Protein AF-A0A9E5UDE0-F1 (afdb_monomer_lite)

pLDDT: mean 77.64, std 19.19, range [28.92, 98.38]

Foldseek 3Di:
DKDKDKDKDKDKDKFFDPPALLHDPDQPPVQDDPHDDPDPVRVCVSPPPVPDDPSVVSNDPADTLTWTWIKMKMKIKMKDWDPPDLFKIKIKMKMKIWIGGDDQFDWACVQQVDWDADPVRDTDGDTLRPDDHTDIDMKIKMKMKGRPPSVNPDIDIDID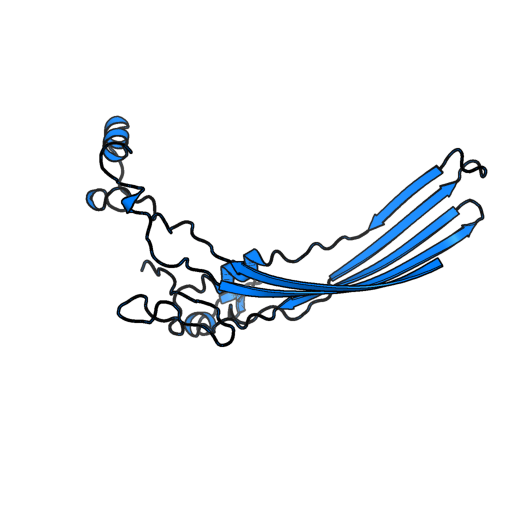IDDDDDDPVSVNRVCSSPVADGPSADAPDDDDPSADQDVPGIGHHDDPNVD

Secondary structure (DSSP, 8-state):
-EEEEEEEEEEEEEE---TTTT------GGG-TT---SSHHHHHHHT-TTTS--TTTTS--SPP--EEEEEEEEEEEEEEEEEEETTEEEEEEEEEEEEEE---PPP-HHHHTS-EE-TTS-EE---TT-PPP---EEEEEEEEEEESSSSSSSEEEEEEE--PPPP-HHHHHHHHH--SS-TTSPPS-S---S--B-TT--B-PPP----

Structure (mmCIF, N/CA/C/O backbone):
data_AF-A0A9E5UDE0-F1
#
_entry.id   AF-A0A9E5UDE0-F1
#
loop_
_atom_site.group_PDB
_atom_site.id
_atom_site.type_symbol
_atom_site.label_atom_id
_atom_site.label_alt_id
_atom_site.label_comp_id
_atom_site.label_asym_id
_atom_site.label_entity_id
_atom_site.label_seq_id
_atom_site.pdbx_PDB_ins_code
_atom_site.Cartn_x
_atom_site.Cartn_y
_atom_site.Cartn_z
_atom_site.occupancy
_atom_site.B_iso_or_equiv
_atom_site.auth_seq_id
_atom_site.auth_comp_id
_atom_site.auth_asym_id
_atom_site.auth_atom_id
_atom_site.pdbx_PDB_model_num
ATOM 1 N N . MET A 1 1 ? -21.207 -6.903 22.287 1.00 82.62 1 MET A N 1
ATOM 2 C CA . MET A 1 1 ? -21.908 -7.091 20.997 1.00 82.62 1 MET A CA 1
ATOM 3 C C . MET A 1 1 ? -20.828 -7.406 19.996 1.00 82.62 1 MET A C 1
ATOM 5 O O . MET A 1 1 ? -19.962 -6.569 19.787 1.00 82.62 1 MET A O 1
ATOM 9 N N . PHE A 1 2 ? -20.860 -8.604 19.422 1.00 94.25 2 PHE A N 1
ATOM 10 C CA . PHE A 1 2 ? -19.813 -9.058 18.519 1.00 94.25 2 PHE A CA 1
ATOM 11 C C . PHE A 1 2 ? -20.167 -8.715 17.071 1.00 94.25 2 PHE A C 1
ATOM 13 O O . PHE A 1 2 ? -21.288 -8.968 16.632 1.00 94.25 2 PHE A O 1
ATOM 20 N N . THR A 1 3 ? -19.217 -8.134 16.347 1.00 96.75 3 THR A N 1
ATOM 21 C CA . THR A 1 3 ? -19.352 -7.731 14.945 1.00 96.75 3 THR A CA 1
ATOM 22 C C . THR A 1 3 ? -18.195 -8.308 14.150 1.00 96.75 3 THR A C 1
ATOM 24 O O . THR A 1 3 ? -17.042 -8.208 14.563 1.00 96.75 3 THR A O 1
ATOM 27 N N . VAL A 1 4 ? -18.497 -8.876 12.989 1.00 97.88 4 VAL A N 1
ATOM 28 C CA . VAL A 1 4 ? -17.499 -9.342 12.026 1.00 97.88 4 VAL A CA 1
ATOM 29 C C . VAL A 1 4 ? -17.844 -8.838 10.642 1.00 97.88 4 VAL A C 1
ATOM 31 O O . VAL A 1 4 ? -19.013 -8.606 10.330 1.00 97.88 4 VAL A O 1
ATOM 34 N N . GLY A 1 5 ? -16.837 -8.730 9.792 1.00 97.69 5 GLY A N 1
ATOM 35 C CA . GLY A 1 5 ? -17.068 -8.543 8.376 1.00 97.69 5 GLY A CA 1
ATOM 36 C C . GLY A 1 5 ? -15.802 -8.671 7.555 1.00 97.69 5 GLY A C 1
ATOM 37 O O . GLY A 1 5 ? -14.708 -8.913 8.066 1.00 97.69 5 GLY A O 1
ATOM 38 N N . ALA A 1 6 ? -15.988 -8.513 6.254 1.00 97.56 6 ALA A N 1
ATOM 39 C CA . ALA A 1 6 ? -14.928 -8.566 5.272 1.00 97.56 6 ALA A CA 1
ATOM 40 C C . ALA A 1 6 ? -15.104 -7.442 4.251 1.00 97.56 6 ALA A C 1
ATOM 42 O O . ALA A 1 6 ? -16.189 -6.872 4.107 1.00 97.56 6 ALA A O 1
ATOM 43 N N . THR A 1 7 ? -14.031 -7.107 3.552 1.00 96.31 7 THR A N 1
ATOM 44 C CA . THR A 1 7 ? -14.038 -6.135 2.458 1.00 96.31 7 THR A CA 1
ATOM 45 C C . THR A 1 7 ? -13.059 -6.604 1.398 1.00 96.31 7 THR A C 1
ATOM 47 O O . THR A 1 7 ? -11.983 -7.081 1.738 1.00 96.31 7 THR A O 1
ATOM 50 N N . PHE A 1 8 ? -13.427 -6.468 0.132 1.00 95.12 8 PHE A N 1
ATOM 51 C CA . PHE A 1 8 ? -12.530 -6.679 -0.993 1.00 95.12 8 PHE A CA 1
ATOM 52 C C . PHE A 1 8 ? -12.585 -5.437 -1.877 1.00 95.12 8 PHE A C 1
ATOM 54 O O . PHE A 1 8 ? -13.672 -4.991 -2.245 1.00 95.12 8 PHE A O 1
ATOM 61 N N . GLU A 1 9 ? -11.419 -4.879 -2.172 1.00 92.56 9 GLU A N 1
ATOM 62 C CA . GLU A 1 9 ? -11.235 -3.765 -3.098 1.00 92.56 9 GLU A CA 1
ATOM 63 C C . GLU A 1 9 ? -10.290 -4.227 -4.210 1.00 92.56 9 GLU A C 1
ATOM 65 O O . GLU A 1 9 ? -9.279 -4.866 -3.918 1.00 92.56 9 GLU A O 1
ATOM 70 N N . ALA A 1 10 ? -10.612 -3.904 -5.460 1.00 90.94 10 ALA A N 1
ATOM 71 C CA . ALA A 1 10 ? -9.758 -4.130 -6.622 1.00 90.94 10 ALA A CA 1
ATOM 72 C C . ALA A 1 10 ? -9.570 -2.804 -7.362 1.00 90.94 10 ALA A C 1
ATOM 74 O O . ALA A 1 10 ? -10.505 -2.001 -7.452 1.00 90.94 10 ALA A O 1
ATOM 75 N N . PHE A 1 11 ? -8.363 -2.578 -7.864 1.00 87.88 11 PHE A N 1
ATOM 76 C CA . PHE A 1 11 ? -7.966 -1.354 -8.538 1.00 87.88 11 PHE A CA 1
ATOM 77 C C . PHE A 1 11 ? -7.251 -1.713 -9.824 1.00 87.88 11 PHE A C 1
ATOM 79 O O . PHE A 1 11 ? -6.212 -2.358 -9.787 1.00 87.88 11 PHE A O 1
ATOM 86 N N . LEU A 1 12 ? -7.789 -1.204 -10.925 1.00 85.56 12 LEU A N 1
ATOM 87 C CA . LEU A 1 12 ? -7.128 -1.197 -12.215 1.00 85.56 12 LEU A CA 1
ATOM 88 C C . LEU A 1 12 ? -6.856 0.257 -12.585 1.00 85.56 12 LEU A C 1
ATOM 90 O O . LEU A 1 12 ? -7.788 1.067 -12.653 1.00 85.56 12 LEU A O 1
ATOM 94 N N . PHE A 1 13 ? -5.590 0.606 -12.783 1.00 82.69 13 PHE A N 1
ATOM 95 C CA . PHE A 1 13 ? -5.209 1.949 -13.205 1.00 82.69 13 PHE A CA 1
ATOM 96 C C . PHE A 1 13 ? -3.956 1.928 -14.073 1.00 82.69 13 PHE A C 1
ATOM 98 O O . PHE A 1 13 ? -3.056 1.123 -13.869 1.00 82.69 13 PHE A O 1
ATOM 105 N N . PHE A 1 14 ? -3.886 2.869 -15.009 1.00 79.00 14 PHE A N 1
ATOM 106 C CA . PHE A 1 14 ? -2.683 3.130 -15.787 1.00 79.00 14 PHE A CA 1
ATOM 107 C C . PHE A 1 14 ? -1.751 4.043 -14.981 1.00 79.00 14 PHE A C 1
ATOM 109 O O . PHE A 1 14 ? -2.112 5.181 -14.658 1.00 79.00 14 PHE A O 1
ATOM 116 N N . ASN A 1 15 ? -0.576 3.540 -14.607 1.00 77.88 15 ASN A N 1
ATOM 117 C CA . ASN A 1 15 ? 0.458 4.303 -13.920 1.00 77.88 15 ASN A CA 1
ATOM 118 C C . ASN A 1 15 ? 1.487 4.795 -14.929 1.00 77.88 15 ASN A C 1
ATOM 120 O O . ASN A 1 15 ? 2.034 4.003 -15.678 1.00 77.88 15 ASN A O 1
ATOM 124 N N . SER A 1 16 ? 1.767 6.092 -14.947 1.00 74.81 16 SER A N 1
ATOM 125 C CA . SER A 1 16 ? 2.677 6.649 -15.934 1.00 74.81 16 SER A CA 1
ATOM 126 C C . SER A 1 16 ? 3.475 7.798 -15.336 1.00 74.81 16 SER A C 1
ATOM 128 O O . SER A 1 16 ? 2.910 8.807 -14.901 1.00 74.81 16 SER A O 1
ATOM 130 N N . PHE A 1 17 ? 4.798 7.635 -15.296 1.00 67.06 17 PHE A N 1
ATOM 131 C CA . PHE A 1 17 ? 5.725 8.627 -14.761 1.00 67.06 17 PHE A CA 1
ATOM 132 C C . PHE A 1 17 ? 6.438 9.358 -15.902 1.00 67.06 17 PHE A C 1
ATOM 134 O O . PHE A 1 17 ? 7.466 8.927 -16.413 1.00 67.06 17 PHE A O 1
ATOM 141 N N . ASN A 1 18 ? 5.876 10.498 -16.301 1.00 62.62 18 ASN A N 1
ATOM 142 C CA . ASN A 1 18 ? 6.300 11.246 -17.486 1.00 62.62 18 ASN A CA 1
ATOM 143 C C . ASN A 1 18 ? 7.030 12.545 -17.147 1.00 62.62 18 ASN A C 1
ATOM 145 O O . ASN A 1 18 ? 6.695 13.598 -17.691 1.00 62.62 18 ASN A O 1
ATOM 149 N N . ILE A 1 19 ? 8.025 12.507 -16.260 1.00 52.69 19 ILE A N 1
ATOM 150 C CA . ILE A 1 19 ? 8.795 13.727 -15.964 1.00 52.69 19 ILE A CA 1
ATOM 151 C C . ILE A 1 19 ? 9.571 14.241 -17.198 1.00 52.69 19 ILE A C 1
ATOM 153 O O . ILE A 1 19 ? 9.923 15.413 -17.244 1.00 52.69 19 ILE A O 1
ATOM 157 N N . PHE A 1 20 ? 9.752 13.393 -18.224 1.00 50.09 20 PHE A N 1
ATOM 158 C CA . PHE A 1 20 ? 10.499 13.687 -19.454 1.00 50.09 20 PHE A CA 1
ATOM 159 C C . PHE A 1 20 ? 9.655 13.702 -20.739 1.00 50.09 20 PHE A C 1
ATOM 161 O O . PHE A 1 20 ? 10.217 13.810 -21.825 1.00 50.09 20 PHE A O 1
ATOM 168 N N . ARG A 1 21 ? 8.312 13.620 -20.671 1.00 46.16 21 ARG A N 1
ATOM 169 C CA . ARG A 1 21 ? 7.468 13.691 -21.893 1.00 46.16 21 ARG A CA 1
ATOM 170 C C . ARG A 1 21 ? 7.648 15.003 -22.661 1.00 46.16 21 ARG A C 1
ATOM 172 O O . ARG A 1 21 ? 7.368 15.065 -23.853 1.00 46.16 21 ARG A O 1
ATOM 179 N N . HIS A 1 22 ? 8.109 16.033 -21.965 1.00 42.81 22 HIS A N 1
ATOM 180 C CA . HIS A 1 22 ? 8.385 17.356 -22.511 1.00 42.81 22 HIS A CA 1
ATOM 181 C C . HIS A 1 22 ? 9.887 17.612 -22.690 1.00 42.81 22 HIS A C 1
ATOM 183 O O . HIS A 1 22 ? 10.318 18.761 -22.693 1.00 42.81 22 HIS A O 1
ATOM 189 N N . GLY A 1 23 ? 10.668 16.536 -22.825 1.00 40.16 23 GLY A N 1
ATOM 190 C CA . GLY A 1 23 ? 12.119 16.575 -22.812 1.00 40.16 23 GLY A CA 1
ATOM 191 C C . GLY A 1 23 ? 12.658 16.654 -21.389 1.00 40.16 23 GLY A C 1
ATOM 192 O O . GLY A 1 23 ? 11.995 17.083 -20.443 1.00 40.16 23 GLY A O 1
ATOM 193 N N . VAL A 1 24 ? 13.906 16.247 -21.225 1.00 43.12 24 VAL A N 1
ATOM 194 C CA . VAL A 1 24 ? 14.734 16.904 -20.219 1.00 43.12 24 VAL A CA 1
ATOM 195 C C . VAL A 1 24 ? 14.760 18.386 -20.616 1.00 43.12 24 VAL A C 1
ATOM 197 O O . VAL A 1 24 ? 14.815 18.683 -21.810 1.00 43.12 24 VAL A O 1
ATOM 200 N N . PHE A 1 25 ? 14.716 19.319 -19.662 1.00 47.56 25 PHE A N 1
ATOM 201 C CA . PHE A 1 25 ? 15.086 20.711 -19.942 1.00 47.56 25 PHE A CA 1
ATOM 202 C C . PHE A 1 25 ? 16.590 20.749 -20.223 1.00 47.56 25 PHE A C 1
ATOM 204 O O . PHE A 1 25 ? 17.386 21.190 -19.396 1.00 47.56 25 PHE A O 1
ATOM 211 N N . PHE A 1 26 ? 16.993 20.188 -21.356 1.00 47.84 26 PHE A N 1
ATOM 212 C CA . PHE A 1 26 ? 18.268 20.502 -21.934 1.00 47.84 26 PHE A CA 1
ATOM 213 C C . PHE A 1 26 ? 18.125 21.896 -22.518 1.00 47.84 26 PHE A C 1
ATOM 215 O O . PHE A 1 26 ? 17.104 22.271 -23.100 1.00 47.84 26 PHE A O 1
ATOM 222 N N . LEU A 1 27 ? 19.171 22.674 -22.303 1.00 50.88 27 LEU A N 1
ATOM 223 C CA . LEU A 1 27 ? 19.456 23.796 -23.168 1.00 50.88 27 LEU A CA 1
ATOM 224 C C . LEU A 1 27 ? 19.461 23.278 -24.628 1.00 50.88 27 LEU A C 1
ATOM 226 O O . LEU A 1 27 ? 19.631 22.068 -24.822 1.00 50.88 27 LEU A O 1
ATOM 230 N N . PRO A 1 28 ? 19.240 24.138 -25.633 1.00 53.09 28 PRO A N 1
ATOM 231 C CA . PRO A 1 28 ? 19.330 23.759 -27.045 1.00 53.09 28 PRO A CA 1
ATOM 232 C C . PRO A 1 28 ? 20.522 22.824 -27.333 1.00 53.09 28 PRO A C 1
ATOM 234 O O . PRO A 1 28 ? 21.531 22.890 -26.628 1.00 53.09 28 PRO A O 1
ATOM 237 N N . ASP A 1 29 ? 20.432 21.944 -28.339 1.00 50.62 29 ASP A N 1
ATOM 238 C CA . ASP A 1 29 ? 21.488 20.956 -28.651 1.00 50.62 29 ASP A CA 1
ATOM 239 C C . ASP A 1 29 ? 22.884 21.608 -28.775 1.00 50.62 29 ASP A C 1
ATOM 241 O O . ASP A 1 29 ? 23.906 20.982 -28.474 1.00 50.62 29 ASP A O 1
ATOM 245 N N . GLU A 1 30 ? 22.936 22.888 -29.165 1.00 55.28 30 GLU A N 1
ATOM 246 C CA . GLU A 1 30 ? 24.157 23.691 -29.259 1.00 55.28 30 GLU A CA 1
ATOM 247 C C . GLU A 1 30 ? 24.815 23.988 -27.903 1.00 55.28 30 GLU A C 1
ATOM 249 O O . GLU A 1 30 ? 26.022 24.228 -27.838 1.00 55.28 30 GLU A O 1
ATOM 254 N N . THR A 1 31 ? 24.045 23.983 -26.819 1.00 60.09 31 THR A N 1
ATOM 255 C CA . THR A 1 31 ? 24.495 24.401 -25.496 1.00 60.09 31 THR A CA 1
ATOM 256 C C . THR A 1 31 ? 25.019 23.246 -24.649 1.00 60.09 31 THR A C 1
ATOM 258 O O . THR A 1 31 ? 25.525 23.533 -23.585 1.00 60.09 31 THR A O 1
ATOM 261 N N . GLY A 1 32 ? 24.995 21.979 -25.078 1.00 52.41 32 GLY A N 1
ATOM 262 C CA . GLY A 1 32 ? 25.724 20.865 -24.438 1.00 52.41 32 GLY A CA 1
ATOM 263 C C . GLY A 1 32 ? 25.393 20.527 -22.962 1.00 52.41 32 GLY A C 1
ATOM 264 O O . GLY A 1 32 ? 25.028 21.356 -22.129 1.00 52.41 32 GLY A O 1
ATOM 265 N N . ILE A 1 33 ? 25.563 19.258 -22.579 1.00 53.81 33 ILE A N 1
ATOM 266 C CA . ILE A 1 33 ? 25.383 18.825 -21.182 1.00 53.81 33 ILE A CA 1
ATOM 267 C C . ILE A 1 33 ? 26.589 19.276 -20.341 1.00 53.81 33 ILE A C 1
ATOM 269 O O . ILE A 1 33 ? 27.730 18.948 -20.660 1.00 53.81 33 ILE A O 1
ATOM 273 N N . GLY A 1 34 ? 26.334 19.982 -19.234 1.00 60.50 34 GLY A N 1
ATOM 274 C CA . GLY A 1 34 ? 27.379 20.446 -18.308 1.00 60.50 34 GLY A CA 1
ATOM 275 C C . GLY A 1 34 ? 27.939 21.839 -18.608 1.00 60.50 34 GLY A C 1
ATOM 276 O O . GLY A 1 34 ? 28.969 22.210 -18.047 1.00 60.50 34 GLY A O 1
ATOM 277 N N . THR A 1 35 ? 27.270 22.610 -19.464 1.00 65.94 35 THR A N 1
ATOM 278 C CA . THR A 1 35 ? 27.695 23.968 -19.811 1.00 65.94 35 THR A CA 1
ATOM 279 C C . THR A 1 35 ? 27.598 24.936 -18.645 1.00 65.94 35 THR A C 1
ATOM 281 O O . THR A 1 35 ? 26.629 24.965 -17.885 1.00 65.94 35 THR A O 1
ATOM 284 N N . THR A 1 36 ? 28.647 25.739 -18.517 1.00 73.94 36 THR A N 1
ATOM 285 C CA . THR A 1 36 ? 28.761 26.842 -17.569 1.00 73.94 36 THR A CA 1
ATOM 286 C C . THR A 1 36 ? 28.712 28.157 -18.329 1.00 73.94 36 THR A C 1
ATOM 288 O O . THR A 1 36 ? 29.281 28.248 -19.411 1.00 73.94 36 THR A O 1
ATOM 291 N N . PHE A 1 37 ? 28.089 29.175 -17.743 1.00 79.75 37 PHE A N 1
ATOM 292 C CA . PHE A 1 37 ? 28.004 30.513 -18.325 1.00 79.75 37 PHE A CA 1
ATOM 293 C C . PHE A 1 37 ? 28.987 31.450 -17.630 1.00 79.75 37 PHE A C 1
ATOM 295 O O . PHE A 1 37 ? 29.105 31.428 -16.399 1.00 79.75 37 PHE A O 1
ATOM 302 N N . ASP A 1 38 ? 29.646 32.307 -18.403 1.00 85.56 38 ASP A N 1
ATOM 303 C CA . ASP A 1 38 ? 30.623 33.267 -17.890 1.00 85.56 38 ASP A CA 1
ATOM 304 C C . ASP A 1 38 ? 29.935 34.477 -17.229 1.00 85.56 38 ASP A C 1
ATOM 306 O O . ASP A 1 38 ? 30.559 35.237 -16.480 1.00 85.56 38 ASP A O 1
ATOM 310 N N . SER A 1 39 ? 28.628 34.668 -17.467 1.00 85.75 39 SER A N 1
ATOM 311 C CA . SER A 1 39 ? 27.829 35.706 -16.807 1.00 85.75 39 SER A CA 1
ATOM 312 C C . SER A 1 39 ? 26.329 35.391 -16.721 1.00 85.75 39 SER A C 1
ATOM 314 O O . SER A 1 39 ? 25.785 34.611 -17.498 1.00 85.75 39 SER A O 1
ATOM 316 N N . LEU A 1 40 ? 25.622 36.079 -15.812 1.00 80.06 40 LEU A N 1
ATOM 317 C CA . LEU A 1 40 ? 24.155 36.001 -15.717 1.00 80.06 40 LEU A CA 1
ATOM 318 C C . LEU A 1 40 ? 23.447 36.496 -16.986 1.00 80.06 40 LEU A C 1
ATOM 320 O O . LEU A 1 40 ? 22.387 35.986 -17.324 1.00 80.06 40 LEU A O 1
ATOM 324 N N . ASN A 1 41 ? 24.016 37.477 -17.689 1.00 83.44 41 ASN A N 1
ATOM 325 C CA . ASN A 1 41 ? 23.415 37.992 -18.921 1.00 83.44 41 ASN A CA 1
ATOM 326 C C . ASN A 1 41 ? 23.475 36.961 -20.052 1.00 83.44 41 ASN A C 1
ATOM 328 O O . ASN A 1 41 ? 22.522 36.848 -20.811 1.00 83.44 41 ASN A O 1
ATOM 332 N N . GLU A 1 42 ? 24.575 36.214 -20.142 1.00 77.81 42 GLU A N 1
ATOM 333 C CA . GLU A 1 42 ? 24.725 35.104 -21.086 1.00 77.81 42 GLU A CA 1
ATOM 334 C C . GLU A 1 42 ? 23.751 33.972 -20.747 1.00 77.81 42 GLU A C 1
ATOM 336 O O . GLU A 1 42 ? 23.001 33.536 -21.613 1.00 77.81 42 GLU A O 1
ATOM 341 N N . PHE A 1 43 ? 23.657 33.594 -19.465 1.00 78.94 43 PHE A N 1
ATOM 342 C CA . PHE A 1 43 ? 22.658 32.631 -19.000 1.00 78.94 43 PHE A CA 1
ATOM 343 C C . PHE A 1 43 ? 21.236 33.035 -19.412 1.00 78.94 43 PHE A C 1
ATOM 345 O O . PHE A 1 43 ? 20.513 32.221 -19.978 1.00 78.94 43 PHE A O 1
ATOM 352 N N . PHE A 1 44 ? 20.822 34.282 -19.161 1.00 77.62 44 PHE A N 1
ATOM 353 C CA . PHE A 1 44 ? 19.471 34.735 -19.505 1.00 77.62 44 PHE A CA 1
ATOM 354 C C . PHE A 1 44 ? 19.227 34.857 -21.010 1.00 77.62 44 PHE A C 1
ATOM 356 O O . PHE A 1 44 ? 18.087 34.699 -21.423 1.00 77.62 44 PHE A O 1
ATOM 363 N N . ALA A 1 45 ? 20.256 35.119 -21.819 1.00 76.88 45 ALA A N 1
ATOM 364 C CA . ALA A 1 45 ? 20.123 35.147 -23.274 1.00 76.88 45 ALA A CA 1
ATOM 365 C C . ALA A 1 45 ? 19.943 33.736 -23.862 1.00 76.88 45 ALA A C 1
ATOM 367 O O . ALA A 1 45 ? 19.097 33.546 -24.732 1.00 76.88 45 ALA A O 1
ATOM 368 N N . GLU A 1 46 ? 20.691 32.752 -23.354 1.00 71.25 46 GLU A N 1
ATOM 369 C CA . GLU A 1 46 ? 20.652 31.356 -23.822 1.00 71.25 46 GLU A CA 1
ATOM 370 C C . GLU A 1 46 ? 19.474 30.551 -23.237 1.00 71.25 46 GLU A C 1
ATOM 372 O O . GLU A 1 46 ? 19.085 29.520 -23.779 1.00 71.25 46 GLU A O 1
ATOM 377 N N . THR A 1 47 ? 18.879 31.016 -22.131 1.00 67.12 47 THR A N 1
ATOM 378 C CA . THR A 1 47 ? 17.704 30.387 -21.489 1.00 67.12 47 THR A CA 1
ATOM 379 C C . THR A 1 47 ? 16.399 31.149 -21.701 1.00 67.12 47 THR A C 1
ATOM 381 O O . THR A 1 47 ? 15.392 30.794 -21.084 1.00 67.12 47 THR A O 1
ATOM 384 N N . ASP A 1 48 ? 16.393 32.188 -22.545 1.00 69.94 48 ASP A N 1
ATOM 385 C CA . ASP A 1 48 ? 15.204 33.003 -22.797 1.00 69.94 48 ASP A CA 1
ATOM 386 C C . ASP A 1 48 ? 14.078 32.142 -23.413 1.00 69.94 48 ASP A C 1
ATOM 388 O O . ASP A 1 48 ? 14.202 31.683 -24.559 1.00 69.94 48 ASP A O 1
ATOM 392 N N . PRO A 1 49 ? 12.963 31.916 -22.685 1.00 58.62 49 PRO A N 1
ATOM 393 C CA . PRO A 1 49 ? 11.862 31.085 -23.160 1.00 58.62 49 PRO A CA 1
ATOM 394 C C . PRO A 1 49 ? 11.139 31.678 -24.378 1.00 58.62 49 PRO A C 1
ATOM 396 O O . PRO A 1 49 ? 10.421 30.942 -25.055 1.00 58.62 49 PRO A O 1
ATOM 399 N N . ASP A 1 50 ? 11.330 32.970 -24.669 1.00 64.06 50 ASP A N 1
ATOM 400 C CA . ASP A 1 50 ? 10.740 33.648 -25.825 1.00 64.06 50 ASP A CA 1
ATOM 401 C C . ASP A 1 50 ? 11.640 33.590 -27.084 1.00 64.06 50 ASP A C 1
ATOM 403 O O . ASP A 1 50 ? 11.195 33.981 -28.167 1.00 64.06 50 ASP A O 1
ATOM 407 N N . SER A 1 51 ? 12.889 33.103 -26.977 1.00 60.53 51 SER A N 1
ATOM 408 C CA . SER A 1 51 ? 13.920 33.276 -28.019 1.00 60.53 51 SER A CA 1
ATOM 409 C C . SER A 1 51 ? 14.280 32.019 -28.833 1.00 60.53 51 SER A C 1
ATOM 411 O O . SER A 1 51 ? 14.578 32.161 -30.018 1.00 60.53 51 SER A O 1
ATOM 413 N N . ALA A 1 52 ? 14.244 30.791 -28.285 1.00 57.03 52 ALA A N 1
ATOM 414 C CA . ALA A 1 52 ? 14.834 29.646 -29.015 1.00 57.03 52 ALA A CA 1
ATOM 415 C C . ALA A 1 52 ? 14.161 28.267 -28.889 1.00 57.03 52 ALA A C 1
ATOM 417 O O . ALA A 1 52 ? 14.410 27.415 -29.740 1.00 57.03 52 ALA A O 1
ATOM 418 N N . VAL A 1 53 ? 13.294 28.010 -27.903 1.00 57.50 53 VAL A N 1
ATOM 419 C CA . VAL A 1 53 ? 12.739 26.657 -27.701 1.00 57.50 53 VAL A CA 1
ATOM 420 C C . VAL A 1 53 ? 11.216 26.682 -27.748 1.00 57.50 53 VAL A C 1
ATOM 422 O O . VAL A 1 53 ? 10.554 27.152 -26.825 1.00 57.50 53 VAL A O 1
ATOM 425 N N . ASP A 1 54 ? 10.637 26.131 -28.820 1.00 60.25 54 ASP A N 1
ATOM 426 C CA . ASP A 1 54 ? 9.203 25.838 -28.865 1.00 60.25 54 ASP A CA 1
ATOM 427 C C . ASP A 1 54 ? 8.888 24.659 -27.933 1.00 60.25 54 ASP A C 1
ATOM 429 O O . ASP A 1 54 ? 8.750 23.508 -28.351 1.00 60.25 54 ASP A O 1
ATOM 433 N N . PHE A 1 55 ? 8.737 24.953 -26.641 1.00 54.12 55 PHE A N 1
ATOM 434 C CA . PHE A 1 55 ? 8.348 23.963 -25.636 1.00 54.12 55 PHE A CA 1
ATOM 435 C C . PHE A 1 55 ? 7.007 23.287 -25.954 1.00 54.12 55 PHE A C 1
ATOM 437 O O . PHE A 1 55 ? 6.747 22.191 -25.460 1.00 54.12 55 PHE A O 1
ATOM 444 N N . ARG A 1 56 ? 6.144 23.913 -26.773 1.00 52.91 56 ARG A N 1
ATOM 445 C CA . ARG A 1 56 ? 4.880 23.308 -27.221 1.00 52.91 56 ARG A CA 1
ATOM 446 C C . ARG A 1 56 ? 5.119 22.297 -28.345 1.00 52.91 56 ARG A C 1
ATOM 448 O O . ARG A 1 56 ? 4.409 21.298 -28.393 1.00 52.91 56 ARG A O 1
ATOM 455 N N . GLY A 1 57 ? 6.113 22.532 -29.199 1.00 53.91 57 GLY A N 1
ATOM 456 C CA . GLY A 1 57 ? 6.598 21.604 -30.225 1.00 53.91 57 GLY A CA 1
ATOM 457 C C . GLY A 1 57 ? 7.382 20.411 -29.664 1.00 53.91 57 GLY A C 1
ATOM 458 O O . GLY A 1 57 ? 7.378 19.344 -30.270 1.00 53.91 57 GLY A O 1
ATOM 459 N N . LEU A 1 58 ? 7.972 20.550 -28.470 1.00 52.09 58 LEU A N 1
ATOM 460 C CA . LEU A 1 58 ? 8.599 19.452 -27.713 1.00 52.09 58 LEU A CA 1
ATOM 461 C C . LEU A 1 58 ? 7.586 18.546 -26.987 1.00 52.09 58 LEU A C 1
ATOM 463 O O . LEU A 1 58 ? 7.960 17.554 -26.360 1.00 52.09 58 LEU A O 1
ATOM 467 N N . ILE A 1 59 ? 6.290 18.864 -27.056 1.00 52.62 59 ILE A N 1
ATOM 468 C CA . ILE A 1 59 ? 5.232 17.973 -26.579 1.00 52.62 59 ILE A CA 1
ATOM 469 C C . ILE A 1 59 ? 5.072 16.843 -27.599 1.00 52.62 59 ILE A C 1
ATOM 471 O O . ILE A 1 59 ? 4.375 16.994 -28.602 1.00 52.62 59 ILE A O 1
ATOM 475 N N . GLY A 1 60 ? 5.700 15.697 -27.330 1.00 53.56 60 GLY A N 1
ATOM 476 C CA . GLY A 1 60 ? 5.524 14.502 -28.153 1.00 53.56 60 GLY A CA 1
ATOM 477 C C . GLY A 1 60 ? 4.048 14.088 -28.256 1.00 53.56 60 GLY A C 1
ATOM 478 O O . GLY A 1 60 ? 3.316 14.089 -27.263 1.00 53.56 60 GLY A O 1
ATOM 479 N N . THR A 1 61 ? 3.608 13.716 -29.462 1.00 56.97 61 THR A N 1
ATOM 480 C CA . THR A 1 61 ? 2.247 13.211 -29.733 1.00 56.97 61 THR A CA 1
ATOM 481 C C . THR A 1 61 ? 2.101 11.702 -29.509 1.00 56.97 61 THR A C 1
ATOM 483 O O . THR A 1 61 ? 0.995 11.182 -29.631 1.00 56.97 61 THR A O 1
ATOM 486 N N . GLY A 1 62 ? 3.195 11.010 -29.172 1.00 57.06 62 GLY A N 1
ATOM 487 C CA . GLY A 1 62 ? 3.214 9.575 -28.891 1.00 57.06 62 GLY A CA 1
ATOM 488 C C . GLY A 1 62 ? 2.494 9.180 -27.591 1.00 57.06 62 GLY A C 1
ATOM 489 O O . GLY A 1 62 ? 2.168 10.048 -26.760 1.00 57.06 62 GLY A O 1
ATOM 490 N N . PRO A 1 63 ? 2.234 7.870 -27.412 1.00 56.91 63 PRO A N 1
ATOM 491 C CA . PRO A 1 63 ? 1.632 7.333 -26.197 1.00 56.91 63 PRO A CA 1
ATOM 492 C C . PRO A 1 63 ? 2.513 7.612 -24.973 1.00 56.91 63 PRO A C 1
ATOM 494 O O . PRO A 1 63 ? 3.712 7.870 -25.068 1.00 56.91 63 PRO A O 1
ATOM 497 N N . PHE A 1 64 ? 1.890 7.612 -23.798 1.00 61.75 64 PHE A N 1
ATOM 498 C CA . PHE A 1 64 ? 2.608 7.759 -22.539 1.00 61.75 64 PHE A CA 1
ATOM 499 C C . PHE A 1 64 ? 3.306 6.449 -22.180 1.00 61.75 64 PHE A C 1
ATOM 501 O O . PHE A 1 64 ? 2.687 5.392 -22.275 1.00 61.75 64 PHE A O 1
ATOM 508 N N . LYS A 1 65 ? 4.548 6.521 -21.691 1.00 67.06 65 LYS A N 1
ATOM 509 C CA . LYS A 1 65 ? 5.205 5.364 -21.079 1.00 67.06 65 LYS A CA 1
ATOM 510 C C . LYS A 1 65 ? 4.510 5.064 -19.754 1.00 67.06 65 LYS A C 1
ATOM 512 O O . LYS A 1 65 ? 4.519 5.914 -18.858 1.00 67.06 65 LYS A O 1
ATOM 517 N N . GLY A 1 66 ? 3.857 3.922 -19.636 1.00 69.94 66 GLY A N 1
ATOM 518 C CA . GLY A 1 66 ? 3.064 3.619 -18.460 1.00 69.94 66 GLY A CA 1
ATOM 519 C C . GLY A 1 66 ? 2.487 2.214 -18.484 1.00 69.94 66 GLY A C 1
ATOM 520 O O . GLY A 1 66 ? 2.425 1.551 -19.510 1.00 69.94 66 GLY A O 1
ATOM 521 N N . GLU A 1 67 ? 2.072 1.759 -17.317 1.00 74.00 67 GLU A N 1
ATOM 522 C CA . GLU A 1 67 ? 1.852 0.356 -17.030 1.00 74.00 67 GLU A CA 1
ATOM 523 C C . GLU A 1 67 ? 0.456 0.196 -16.451 1.00 74.00 67 GLU A C 1
ATOM 525 O O . GLU A 1 67 ? 0.035 0.963 -15.578 1.00 74.00 67 GLU A O 1
ATOM 530 N N . ASN A 1 68 ? -0.278 -0.805 -16.937 1.00 77.62 68 ASN A N 1
ATOM 531 C CA . ASN A 1 68 ? -1.540 -1.184 -16.322 1.00 77.62 68 ASN A CA 1
ATOM 532 C C . ASN A 1 68 ? -1.239 -1.940 -15.031 1.00 77.62 68 ASN A C 1
ATOM 534 O O . ASN A 1 68 ? -0.609 -2.993 -15.034 1.00 77.62 68 ASN A O 1
ATOM 538 N N . ILE A 1 69 ? -1.682 -1.365 -13.920 1.00 82.50 69 ILE A N 1
ATOM 539 C CA . ILE A 1 69 ? -1.507 -1.926 -12.590 1.00 82.50 69 ILE A CA 1
ATOM 540 C C . ILE A 1 69 ? -2.850 -2.467 -12.121 1.00 82.50 69 ILE A C 1
ATOM 542 O O . ILE A 1 69 ? -3.811 -1.705 -11.983 1.00 82.50 69 ILE A O 1
ATOM 546 N N . ASP A 1 70 ? -2.885 -3.772 -11.864 1.00 87.38 70 ASP A N 1
ATOM 547 C CA . ASP A 1 70 ? -3.992 -4.499 -11.262 1.00 87.38 70 ASP A CA 1
ATOM 548 C C . ASP A 1 70 ? -3.571 -5.017 -9.884 1.00 87.38 70 ASP A C 1
ATOM 550 O O . ASP A 1 70 ? -2.620 -5.789 -9.713 1.00 87.38 70 ASP A O 1
ATOM 554 N N . VAL A 1 71 ? -4.265 -4.522 -8.868 1.00 89.19 71 VAL A N 1
ATOM 555 C CA . VAL A 1 71 ? -3.969 -4.768 -7.459 1.00 89.19 71 VAL A CA 1
ATOM 556 C C . VAL A 1 71 ? -5.257 -4.847 -6.665 1.00 89.19 71 VAL A C 1
ATOM 558 O O . VAL A 1 71 ? -6.274 -4.235 -6.992 1.00 89.19 71 VAL A O 1
ATOM 561 N N . GLY A 1 72 ? -5.207 -5.564 -5.552 1.00 90.69 72 GLY A N 1
ATOM 562 C CA . GLY A 1 72 ? -6.346 -5.707 -4.665 1.00 90.69 72 GLY A CA 1
ATOM 563 C C . GLY A 1 72 ? -5.972 -5.639 -3.200 1.00 90.69 72 GLY A C 1
ATOM 564 O O . GLY A 1 72 ? -4.812 -5.749 -2.805 1.00 90.69 72 GLY A O 1
ATOM 565 N N . GLN A 1 73 ? -6.993 -5.481 -2.370 1.00 92.50 73 GLN A N 1
ATOM 566 C CA . GLN A 1 73 ? -6.869 -5.623 -0.931 1.00 92.50 73 GLN A CA 1
ATOM 567 C C . GLN A 1 73 ? -8.080 -6.370 -0.385 1.00 92.50 73 GLN A C 1
ATOM 569 O O . GLN A 1 73 ? -9.217 -5.901 -0.468 1.00 92.50 73 GLN A O 1
ATOM 574 N N . LEU A 1 74 ? -7.822 -7.537 0.198 1.00 94.50 74 LEU A N 1
ATOM 575 C CA . LEU A 1 74 ? -8.804 -8.291 0.967 1.00 94.50 74 LEU A CA 1
ATOM 576 C C . LEU A 1 74 ? -8.621 -7.954 2.442 1.00 94.50 74 LEU A C 1
ATOM 578 O O . LEU A 1 74 ? -7.502 -7.922 2.937 1.00 94.50 74 LEU A O 1
ATOM 582 N N . ALA A 1 75 ? -9.706 -7.731 3.167 1.00 95.69 75 ALA A N 1
ATOM 583 C CA . ALA A 1 75 ? -9.651 -7.439 4.584 1.00 95.69 75 ALA A CA 1
ATOM 584 C C . ALA A 1 75 ? -10.703 -8.212 5.359 1.00 95.69 75 ALA A C 1
ATOM 586 O O . ALA A 1 75 ? -11.842 -8.341 4.915 1.00 95.69 75 ALA A O 1
ATOM 587 N N . PHE A 1 76 ? -10.337 -8.634 6.563 1.00 97.25 76 PHE A N 1
ATOM 588 C CA . PHE A 1 76 ? -11.256 -9.182 7.552 1.00 97.25 76 PHE A CA 1
ATOM 589 C C . PHE A 1 76 ? -11.201 -8.329 8.808 1.00 97.25 76 PHE A C 1
ATOM 591 O O . PHE A 1 76 ? -10.139 -7.833 9.190 1.00 97.25 76 PHE A O 1
ATOM 598 N N . TYR A 1 77 ? -12.338 -8.157 9.470 1.00 97.38 77 TYR A N 1
ATOM 599 C CA . TYR A 1 77 ? -12.392 -7.488 10.758 1.00 97.38 77 TYR A CA 1
ATOM 600 C C . TYR A 1 77 ? -13.312 -8.221 11.726 1.00 97.38 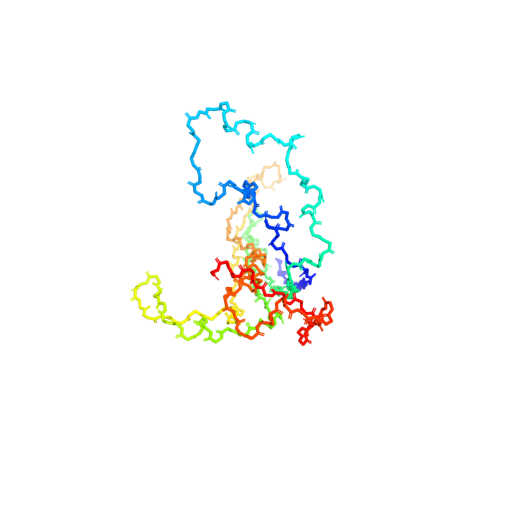77 TYR A C 1
ATOM 602 O O . TYR A 1 77 ? -14.350 -8.762 11.344 1.00 97.38 77 TYR A O 1
ATOM 610 N N . ALA A 1 78 ? -12.924 -8.199 12.994 1.00 98.25 78 ALA A N 1
ATOM 611 C CA . ALA A 1 78 ? -13.728 -8.650 14.115 1.00 98.25 78 ALA A CA 1
ATOM 612 C C . ALA A 1 78 ? -13.605 -7.628 15.246 1.00 98.25 78 ALA A C 1
ATOM 614 O O . ALA A 1 78 ? -12.509 -7.148 15.536 1.00 98.25 78 ALA A O 1
ATOM 615 N N . GLN A 1 79 ? -14.720 -7.285 15.877 1.00 98.12 79 GLN A N 1
ATOM 616 C CA . GLN A 1 79 ? -14.774 -6.347 16.991 1.00 98.12 79 GLN A CA 1
ATOM 617 C C . GLN A 1 79 ? -15.822 -6.808 17.997 1.00 98.12 79 GLN A C 1
ATOM 619 O O . GLN A 1 79 ? -16.921 -7.203 17.614 1.00 98.12 79 GLN A O 1
ATOM 624 N N . ASP A 1 80 ? -15.503 -6.710 19.281 1.00 97.88 80 ASP A N 1
ATOM 625 C CA . ASP A 1 80 ? -16.471 -6.873 20.356 1.00 97.88 80 ASP A CA 1
ATOM 626 C C . ASP A 1 80 ? -16.587 -5.595 21.183 1.00 97.88 80 ASP A C 1
ATOM 628 O O . ASP A 1 80 ? -15.638 -4.825 21.353 1.00 97.88 80 ASP A O 1
ATOM 632 N N . GLU A 1 81 ? -17.782 -5.416 21.720 1.00 97.19 81 GLU A N 1
ATOM 633 C CA . GLU A 1 81 ? -18.117 -4.424 22.724 1.00 97.19 81 GLU A CA 1
ATOM 634 C C . GLU A 1 81 ? -18.469 -5.156 24.023 1.00 97.19 81 GLU A C 1
ATOM 636 O O . GLU A 1 81 ? -19.535 -5.775 24.134 1.00 97.19 81 GLU A O 1
ATOM 641 N N . PHE A 1 82 ? -17.563 -5.096 24.993 1.00 96.12 82 PHE A N 1
ATOM 642 C CA . PHE A 1 82 ? -17.661 -5.779 26.269 1.00 96.12 82 PHE A CA 1
ATOM 643 C C . PHE A 1 82 ? -18.014 -4.807 27.395 1.00 96.12 82 PHE A C 1
ATOM 645 O O . PHE A 1 82 ? -17.241 -3.929 27.787 1.00 96.12 82 PHE A O 1
ATOM 652 N N . LEU A 1 83 ? -19.203 -5.005 27.955 1.00 95.75 83 LEU A N 1
ATOM 653 C CA . LEU A 1 83 ? -19.741 -4.179 29.025 1.00 95.75 83 LEU A CA 1
ATOM 654 C C . LEU A 1 83 ? -19.210 -4.675 30.376 1.00 95.75 83 LEU A C 1
ATOM 656 O O . LEU A 1 83 ? -19.798 -5.550 31.008 1.00 95.75 83 LEU A O 1
ATOM 660 N N . ILE A 1 84 ? -18.076 -4.122 30.807 1.00 95.12 84 ILE A N 1
ATOM 661 C CA . ILE A 1 84 ? -17.415 -4.485 32.072 1.00 95.12 84 ILE A CA 1
ATOM 662 C C . ILE A 1 84 ? -18.297 -4.118 33.271 1.00 95.12 84 ILE A C 1
ATOM 664 O O . ILE A 1 84 ? -18.361 -4.852 34.257 1.00 95.12 84 ILE A O 1
ATOM 668 N N . SER A 1 85 ? -18.987 -2.978 33.202 1.00 94.69 85 SER A N 1
ATOM 669 C CA . SER A 1 85 ? -19.981 -2.567 34.195 1.00 94.69 85 SER A CA 1
ATOM 670 C C . SER A 1 85 ? -21.067 -1.706 33.552 1.00 94.69 85 SER A C 1
ATOM 672 O O . SER A 1 85 ? -20.943 -1.298 32.400 1.00 94.69 85 SER A O 1
ATOM 674 N N . LYS A 1 86 ? -22.119 -1.361 34.307 1.00 93.50 86 LYS A N 1
ATOM 675 C CA . LYS A 1 86 ? -23.206 -0.479 33.832 1.00 93.50 86 LYS A CA 1
ATOM 676 C C . LYS A 1 86 ? -22.712 0.874 33.300 1.00 93.50 86 LYS A C 1
ATOM 678 O O . LYS A 1 86 ? -23.396 1.484 32.483 1.00 93.50 86 LYS A O 1
ATOM 683 N N . ASN A 1 87 ? -21.532 1.301 33.744 1.00 96.12 87 ASN A N 1
ATOM 684 C CA . ASN A 1 87 ? -20.950 2.602 33.451 1.00 96.12 87 ASN A CA 1
ATOM 685 C C . ASN A 1 87 ? -19.661 2.491 32.629 1.00 96.12 87 ASN A C 1
ATOM 687 O O . ASN A 1 87 ? -19.093 3.514 32.267 1.00 96.12 87 ASN A O 1
ATOM 691 N N . PHE A 1 88 ? -19.164 1.280 32.358 1.00 96.88 88 PHE A N 1
ATOM 692 C CA . PHE A 1 88 ? -17.887 1.091 31.682 1.00 96.88 88 PHE A CA 1
ATOM 693 C C . PHE A 1 88 ? -17.992 0.046 30.584 1.00 96.88 88 PHE A C 1
ATOM 695 O O . PHE A 1 88 ? -18.288 -1.125 30.835 1.00 96.88 88 PHE A O 1
ATOM 702 N N . ASN A 1 89 ? -17.705 0.492 29.370 1.00 97.19 89 ASN A N 1
ATOM 703 C CA . ASN A 1 89 ? -17.700 -0.322 28.177 1.00 97.19 89 ASN A CA 1
ATOM 704 C C . ASN A 1 89 ? -16.297 -0.321 27.552 1.00 97.19 89 ASN A C 1
ATOM 706 O O . ASN A 1 89 ? -15.691 0.737 27.368 1.00 97.19 89 ASN A O 1
ATOM 710 N N . LEU A 1 90 ? -15.801 -1.509 27.223 1.00 97.56 90 LEU A N 1
ATOM 711 C CA . LEU A 1 90 ? -14.543 -1.740 26.531 1.00 97.56 90 LEU A CA 1
ATOM 712 C C . LEU A 1 90 ? -14.836 -2.256 25.123 1.00 97.56 90 LEU A C 1
ATOM 714 O O . LEU A 1 90 ? -15.535 -3.243 24.945 1.00 97.56 90 LEU A O 1
ATOM 718 N N . THR A 1 91 ? -14.267 -1.618 24.113 1.00 98.19 91 THR A N 1
ATOM 719 C CA . THR A 1 91 ? -14.315 -2.082 22.726 1.00 98.19 91 THR A CA 1
ATOM 720 C C . THR A 1 91 ? -12.936 -2.569 22.320 1.00 98.19 91 THR A C 1
ATOM 722 O O . THR A 1 91 ? -11.948 -1.869 22.525 1.00 98.19 91 THR A O 1
ATOM 725 N N . TYR A 1 92 ? -12.845 -3.752 21.731 1.00 97.88 92 TYR A N 1
ATOM 726 C CA . TYR A 1 92 ? -11.593 -4.270 21.190 1.00 97.88 92 TYR A CA 1
ATOM 727 C C . TYR A 1 92 ? -11.861 -4.954 19.860 1.00 97.88 92 TYR A C 1
ATOM 729 O O . TYR A 1 92 ? -12.901 -5.578 19.659 1.00 97.88 92 TYR A O 1
ATOM 737 N N . GLY A 1 93 ? -10.928 -4.814 18.930 1.00 98.31 93 GLY A N 1
ATOM 738 C CA . GLY A 1 93 ? -11.075 -5.382 17.606 1.00 98.31 93 GLY A CA 1
ATOM 739 C C . GLY A 1 93 ? -9.750 -5.554 16.896 1.00 98.31 93 GLY A C 1
ATOM 740 O O . GLY A 1 93 ? -8.737 -4.945 17.241 1.00 98.31 93 GLY A O 1
ATOM 741 N N . LEU A 1 94 ? -9.783 -6.399 15.880 1.00 98.19 94 LEU A N 1
ATOM 742 C CA . LEU A 1 94 ? -8.675 -6.659 14.987 1.00 98.19 94 LEU A CA 1
ATOM 743 C C . LEU A 1 94 ? -9.177 -6.535 13.557 1.00 98.19 94 LEU A C 1
ATOM 745 O O . LEU A 1 94 ? -10.198 -7.123 13.196 1.00 98.19 94 LEU A O 1
ATOM 749 N N . ARG A 1 95 ? -8.434 -5.788 12.747 1.00 97.31 95 ARG A N 1
ATOM 750 C CA . ARG A 1 95 ? -8.535 -5.833 11.294 1.00 97.31 95 ARG A CA 1
ATOM 751 C C . ARG A 1 95 ? -7.245 -6.415 10.727 1.00 97.31 95 ARG A C 1
ATOM 753 O O . ARG A 1 95 ? -6.169 -6.084 11.220 1.00 97.31 95 ARG A O 1
ATOM 760 N N . VAL A 1 96 ? -7.371 -7.274 9.724 1.00 96.62 96 VAL A N 1
ATOM 761 C CA . VAL A 1 96 ? -6.247 -7.821 8.963 1.00 96.62 96 VAL A CA 1
ATOM 762 C C . VAL A 1 96 ? -6.482 -7.512 7.494 1.00 96.62 96 VAL A C 1
ATOM 764 O O . VAL A 1 96 ? -7.529 -7.885 6.967 1.00 96.62 96 VAL A O 1
ATOM 767 N N . ASP A 1 97 ? -5.536 -6.825 6.863 1.00 95.50 97 ASP A N 1
ATOM 768 C CA . ASP A 1 97 ? -5.553 -6.489 5.440 1.00 95.50 97 ASP A CA 1
ATOM 769 C C . ASP A 1 97 ? -4.496 -7.329 4.693 1.00 95.50 97 ASP A C 1
ATOM 771 O O . ASP A 1 97 ? -3.390 -7.533 5.188 1.00 95.50 97 ASP A O 1
ATOM 775 N N . PHE A 1 98 ? -4.837 -7.818 3.504 1.00 93.62 98 PHE A N 1
ATOM 776 C CA . PHE A 1 98 ? -4.004 -8.637 2.624 1.00 93.62 98 PHE A CA 1
ATOM 777 C C . PHE A 1 98 ? -3.872 -7.914 1.277 1.00 93.62 98 PHE A C 1
ATOM 779 O O . PHE A 1 98 ? -4.808 -7.972 0.470 1.00 93.62 98 PHE A O 1
ATOM 786 N N . PRO A 1 99 ? -2.757 -7.202 1.037 1.00 92.12 99 PRO A N 1
ATOM 787 C CA . PRO A 1 99 ? -2.437 -6.660 -0.277 1.00 92.12 99 PRO A CA 1
ATOM 788 C C . PRO A 1 99 ? -2.237 -7.802 -1.274 1.00 92.12 99 PRO A C 1
ATOM 790 O O . PRO A 1 99 ? -1.638 -8.825 -0.939 1.00 92.12 99 PRO A O 1
ATOM 793 N N . MET A 1 100 ? -2.748 -7.626 -2.483 1.00 90.50 100 MET A N 1
ATOM 794 C CA . MET A 1 100 ? -2.642 -8.582 -3.578 1.00 90.50 100 MET A CA 1
ATOM 795 C C . MET A 1 100 ? -2.188 -7.845 -4.831 1.00 90.50 100 MET A C 1
ATOM 797 O O . MET A 1 100 ? -2.628 -6.722 -5.085 1.00 90.50 100 MET A O 1
ATOM 801 N N . TYR A 1 101 ? -1.329 -8.496 -5.600 1.00 88.12 101 TYR A N 1
ATOM 802 C CA . TYR A 1 101 ? -0.798 -7.995 -6.857 1.00 88.12 101 TYR A CA 1
ATOM 803 C C . TYR A 1 101 ? -1.212 -8.977 -7.946 1.00 88.12 101 TYR A C 1
ATOM 805 O O . TYR A 1 101 ? -1.003 -10.179 -7.785 1.00 88.12 101 TYR A O 1
ATOM 813 N N . PHE A 1 102 ? -1.873 -8.469 -8.981 1.00 86.38 102 PHE A N 1
ATOM 814 C CA . PHE A 1 102 ? -2.414 -9.270 -10.080 1.00 86.38 102 PHE A CA 1
ATOM 815 C C . PHE A 1 102 ? -1.732 -8.960 -11.414 1.00 86.38 102 PHE A C 1
ATOM 817 O O . PHE A 1 102 ? -1.824 -9.770 -12.326 1.00 86.38 102 PHE A O 1
ATOM 824 N N . THR A 1 103 ? -1.046 -7.818 -11.518 1.00 82.44 103 THR A N 1
ATOM 825 C CA . THR A 1 103 ? -0.137 -7.522 -12.631 1.00 82.44 103 THR A CA 1
ATOM 826 C C . THR A 1 103 ? 0.985 -8.547 -12.684 1.00 82.44 103 THR A C 1
ATOM 828 O O . THR A 1 103 ? 1.642 -8.774 -11.668 1.00 82.44 103 THR A O 1
ATOM 831 N N . ASP A 1 104 ? 1.243 -9.067 -13.882 1.00 82.88 104 ASP A N 1
ATOM 832 C CA . ASP A 1 104 ? 2.393 -9.913 -14.193 1.00 82.88 104 ASP A CA 1
ATOM 833 C C . ASP A 1 104 ? 3.493 -9.044 -14.831 1.00 82.88 104 ASP A C 1
ATOM 835 O O . ASP A 1 104 ? 3.389 -8.685 -16.010 1.00 82.88 104 ASP A O 1
ATOM 839 N N . PRO A 1 105 ? 4.545 -8.644 -14.091 1.00 82.25 105 PRO A N 1
ATOM 840 C CA . PRO A 1 105 ? 5.593 -7.809 -14.660 1.00 82.25 105 PRO A CA 1
ATOM 841 C C . PRO A 1 105 ? 6.450 -8.601 -15.651 1.00 82.25 105 PRO A C 1
ATOM 843 O O . PRO A 1 105 ? 6.700 -9.792 -15.469 1.00 82.25 105 PRO A O 1
ATOM 846 N N . VAL A 1 106 ? 6.975 -7.918 -16.669 1.00 81.44 106 VAL A N 1
ATOM 847 C CA . VAL A 1 106 ? 7.959 -8.519 -17.577 1.00 81.44 106 VAL A CA 1
ATOM 848 C C . VAL A 1 106 ? 9.296 -8.681 -16.853 1.00 81.44 106 VAL A C 1
ATOM 850 O O . VAL A 1 106 ? 9.815 -7.745 -16.233 1.00 81.44 106 VAL A O 1
ATOM 853 N N . ASP A 1 107 ? 9.859 -9.883 -16.944 1.00 84.00 107 ASP A N 1
ATOM 854 C CA . ASP A 1 107 ? 11.150 -10.230 -16.366 1.00 84.00 107 ASP A CA 1
ATOM 855 C C . ASP A 1 107 ? 12.280 -9.407 -17.001 1.00 84.00 107 ASP A C 1
ATOM 857 O O . ASP A 1 107 ? 12.198 -8.974 -18.153 1.00 84.00 107 ASP A O 1
ATOM 861 N N . ASN A 1 108 ? 13.349 -9.164 -16.237 1.00 86.50 108 ASN A N 1
ATOM 862 C CA . ASN A 1 108 ? 14.550 -8.502 -16.748 1.00 86.50 108 ASN A CA 1
ATOM 863 C C . ASN A 1 108 ? 15.766 -9.410 -16.519 1.00 86.50 108 ASN A C 1
ATOM 865 O O . ASN A 1 108 ? 16.295 -9.449 -15.402 1.00 86.50 108 ASN A O 1
ATOM 869 N N . PRO A 1 109 ? 16.254 -10.118 -17.555 1.00 88.62 109 PRO A N 1
ATOM 870 C CA . PRO A 1 109 ? 17.424 -10.983 -17.429 1.00 88.62 109 PRO A CA 1
ATOM 871 C C . PRO A 1 109 ? 18.713 -10.206 -17.124 1.00 88.62 109 PRO A C 1
ATOM 873 O O . PRO A 1 109 ? 19.662 -10.786 -16.601 1.00 88.62 109 PRO A O 1
ATOM 876 N N . PHE A 1 110 ? 18.772 -8.901 -17.416 1.00 87.75 110 PHE A N 1
ATOM 877 C CA . PHE A 1 110 ? 19.905 -8.073 -17.004 1.00 87.75 110 PHE A CA 1
ATOM 878 C C . PHE A 1 110 ? 19.863 -7.773 -15.506 1.00 87.75 110 PHE A C 1
ATOM 880 O O . PHE A 1 110 ? 20.895 -7.906 -14.861 1.00 87.75 110 PHE A O 1
ATOM 887 N N . SER A 1 111 ? 18.697 -7.448 -14.933 1.00 87.38 111 SER A N 1
ATOM 888 C CA . SER A 1 111 ? 18.565 -7.238 -13.479 1.00 87.38 111 SER A CA 1
ATOM 889 C C . SER A 1 111 ? 18.853 -8.521 -12.700 1.00 87.38 111 SER A C 1
ATOM 891 O O . SER A 1 111 ? 19.686 -8.536 -11.795 1.00 87.38 111 SER A O 1
ATOM 893 N N . THR A 1 112 ? 18.239 -9.633 -13.111 1.00 90.12 112 THR A N 1
ATOM 894 C CA . THR A 1 112 ? 18.405 -10.929 -12.432 1.00 90.12 112 THR A CA 1
ATOM 895 C C . THR A 1 112 ? 19.793 -11.550 -12.635 1.00 90.12 112 THR A C 1
ATOM 897 O O . THR A 1 112 ? 20.222 -12.389 -11.844 1.00 90.12 112 THR A O 1
ATOM 900 N N . GLY A 1 113 ? 20.529 -11.118 -13.664 1.00 89.38 113 GLY A N 1
ATOM 901 C CA . GLY A 1 113 ? 21.921 -11.501 -13.903 1.00 89.38 113 GLY A CA 1
ATOM 902 C C . GLY A 1 113 ? 22.949 -10.751 -13.046 1.00 89.38 113 GLY A C 1
ATOM 903 O O . GLY A 1 113 ? 24.121 -11.138 -13.038 1.00 89.38 113 GLY A O 1
ATOM 904 N N . LEU A 1 114 ? 22.546 -9.692 -12.336 1.00 87.75 114 LEU A N 1
ATOM 905 C CA . LEU A 1 114 ? 23.419 -8.912 -11.460 1.00 87.75 114 LEU A CA 1
ATOM 906 C C . LEU A 1 114 ? 23.331 -9.406 -10.011 1.00 87.75 114 LEU A C 1
ATOM 908 O O . LEU A 1 114 ? 22.280 -9.816 -9.521 1.00 87.75 114 LEU A O 1
ATOM 912 N N . THR A 1 115 ? 24.457 -9.334 -9.304 1.00 91.12 115 THR A N 1
ATOM 913 C CA . THR A 1 115 ? 24.509 -9.534 -7.853 1.00 91.12 115 THR A CA 1
ATOM 914 C C . THR A 1 115 ? 24.656 -8.175 -7.182 1.00 91.12 115 THR A C 1
ATOM 916 O O . THR A 1 115 ? 25.698 -7.529 -7.307 1.00 91.12 115 THR A O 1
ATOM 919 N N . ALA A 1 116 ? 23.597 -7.746 -6.504 1.00 89.00 116 ALA A N 1
ATOM 920 C CA . ALA A 1 116 ? 23.571 -6.584 -5.628 1.00 89.00 116 ALA A CA 1
ATOM 921 C C . ALA A 1 116 ? 23.900 -6.997 -4.182 1.00 89.00 116 ALA A C 1
ATOM 923 O O . ALA A 1 116 ? 24.242 -8.153 -3.914 1.00 89.00 116 ALA A O 1
ATOM 924 N N . LEU A 1 117 ? 23.821 -6.039 -3.260 1.00 92.31 117 LEU A N 1
ATOM 925 C CA . LEU A 1 117 ? 23.947 -6.267 -1.825 1.00 92.31 117 LEU A CA 1
ATOM 926 C C . LEU A 1 117 ? 22.659 -5.829 -1.120 1.00 92.31 117 LEU A C 1
ATOM 928 O O . LEU A 1 117 ? 22.112 -4.779 -1.466 1.00 92.31 117 LEU A O 1
ATOM 932 N N . ASP A 1 118 ? 22.213 -6.622 -0.148 1.00 92.75 118 ASP A N 1
ATOM 933 C CA . ASP A 1 118 ? 21.095 -6.293 0.743 1.00 92.75 118 ASP A CA 1
ATOM 934 C C . ASP A 1 118 ? 21.491 -5.220 1.785 1.00 92.75 118 ASP A C 1
ATOM 936 O O . ASP A 1 118 ? 22.620 -4.716 1.808 1.00 92.75 118 ASP A O 1
ATOM 940 N N . GLU A 1 119 ? 20.580 -4.868 2.700 1.00 92.38 119 GLU A N 1
ATOM 941 C CA . GLU A 1 119 ? 20.851 -3.887 3.762 1.00 92.38 119 GLU A CA 1
ATOM 942 C C . GLU A 1 119 ? 21.919 -4.318 4.789 1.00 92.38 119 GLU A C 1
ATOM 944 O O . GLU A 1 119 ? 22.296 -3.528 5.658 1.00 92.38 119 GLU A O 1
ATOM 949 N N . ASN A 1 120 ? 22.394 -5.562 4.702 1.00 96.50 120 ASN A N 1
ATOM 950 C CA . ASN A 1 120 ? 23.377 -6.181 5.584 1.00 96.50 120 ASN A CA 1
ATOM 951 C C . ASN A 1 120 ? 24.664 -6.588 4.832 1.00 96.50 120 ASN A C 1
ATOM 953 O O . ASN A 1 120 ? 25.439 -7.389 5.360 1.00 96.50 120 ASN A O 1
ATOM 957 N N . ASP A 1 121 ? 24.891 -6.053 3.626 1.00 94.31 121 ASP A N 1
ATOM 958 C CA . ASP A 1 121 ? 26.029 -6.353 2.746 1.00 94.31 121 ASP A CA 1
ATOM 959 C C . ASP A 1 121 ? 26.111 -7.823 2.266 1.00 94.31 121 ASP A C 1
ATOM 961 O O . ASP A 1 121 ? 27.184 -8.298 1.874 1.00 94.31 121 ASP A O 1
ATOM 965 N N . ASN A 1 122 ? 25.002 -8.570 2.270 1.00 96.25 122 ASN A N 1
ATOM 966 C CA . ASN A 1 122 ? 24.965 -9.921 1.706 1.00 96.25 122 ASN A CA 1
ATOM 967 C C . ASN A 1 122 ? 24.602 -9.891 0.215 1.00 96.25 122 ASN A C 1
ATOM 969 O O . ASN A 1 122 ? 23.755 -9.096 -0.184 1.00 96.25 122 ASN A O 1
ATOM 973 N N . PRO A 1 123 ? 25.174 -10.790 -0.610 1.00 94.44 123 PRO A N 1
ATOM 974 C CA . PRO A 1 123 ? 24.780 -10.947 -2.007 1.00 94.44 123 PRO A CA 1
ATOM 975 C C . PRO A 1 123 ? 23.275 -11.203 -2.177 1.00 94.44 123 PRO A C 1
ATOM 977 O O . PRO A 1 123 ? 22.752 -12.181 -1.640 1.00 94.44 123 PRO A O 1
ATOM 980 N N . GLU A 1 124 ? 22.612 -10.376 -2.981 1.00 93.12 124 GLU A N 1
ATOM 981 C CA . GLU A 1 124 ? 21.192 -10.493 -3.325 1.00 93.12 124 GLU A CA 1
ATOM 982 C C . GLU A 1 124 ? 20.982 -10.267 -4.830 1.00 93.12 124 GLU A C 1
ATOM 984 O O . GLU A 1 124 ? 21.699 -9.499 -5.474 1.00 93.12 124 GLU A O 1
ATOM 989 N N . THR A 1 125 ? 19.997 -10.951 -5.408 1.00 91.38 125 THR A N 1
ATOM 990 C CA . THR A 1 125 ? 19.547 -10.708 -6.782 1.00 91.38 125 THR A CA 1
ATOM 991 C C . THR A 1 125 ? 18.279 -9.871 -6.737 1.00 91.38 125 THR A C 1
ATOM 993 O O . THR A 1 125 ? 17.302 -10.269 -6.109 1.00 91.38 125 THR A O 1
ATOM 996 N N . VAL A 1 126 ? 18.284 -8.732 -7.427 1.00 86.56 126 VAL A N 1
ATOM 997 C CA . VAL A 1 126 ? 17.106 -7.866 -7.528 1.00 86.56 126 VAL A CA 1
ATOM 998 C C . VAL A 1 126 ? 16.299 -8.280 -8.752 1.00 86.56 126 VAL A C 1
ATOM 1000 O O . VAL A 1 126 ? 16.737 -8.087 -9.888 1.00 86.56 126 VAL A O 1
ATOM 1003 N N . ASP A 1 127 ? 15.115 -8.834 -8.514 1.00 87.31 127 ASP A N 1
ATOM 1004 C CA . ASP A 1 127 ? 14.126 -9.114 -9.550 1.00 87.31 127 ASP A CA 1
ATOM 1005 C C . ASP A 1 127 ? 12.931 -8.174 -9.383 1.00 87.31 127 ASP A C 1
ATOM 1007 O O . ASP A 1 127 ? 12.146 -8.290 -8.444 1.00 87.31 127 ASP A O 1
ATOM 1011 N N . GLN A 1 128 ? 12.786 -7.215 -10.295 1.00 83.31 128 GLN A N 1
ATOM 1012 C CA . GLN A 1 128 ? 11.662 -6.281 -10.278 1.00 83.31 128 GLN A CA 1
ATOM 1013 C C . GLN A 1 128 ? 10.323 -6.939 -10.648 1.00 83.31 128 GLN A C 1
ATOM 1015 O O . GLN A 1 128 ? 9.274 -6.326 -10.436 1.00 83.31 128 GLN A O 1
ATOM 1020 N N . ALA A 1 129 ? 10.352 -8.150 -11.217 1.00 84.56 129 ALA A N 1
ATOM 1021 C CA . ALA A 1 129 ? 9.156 -8.927 -11.504 1.00 84.56 129 ALA A CA 1
ATOM 1022 C C . ALA A 1 129 ? 8.690 -9.781 -10.314 1.00 84.56 129 ALA A C 1
ATOM 1024 O O . ALA A 1 129 ? 7.533 -10.206 -10.294 1.00 84.56 129 ALA A O 1
ATOM 1025 N N . ASP A 1 130 ? 9.533 -9.974 -9.292 1.00 87.50 130 ASP A N 1
ATOM 1026 C CA . ASP A 1 130 ? 9.168 -10.692 -8.067 1.00 87.50 130 ASP A CA 1
ATOM 1027 C C . ASP A 1 130 ? 8.386 -9.779 -7.110 1.00 87.50 130 ASP A C 1
ATOM 1029 O O . ASP A 1 130 ? 8.915 -9.169 -6.174 1.00 87.50 130 ASP A O 1
ATOM 1033 N N . LEU A 1 131 ? 7.085 -9.627 -7.380 1.00 85.94 131 LEU A N 1
ATOM 1034 C CA . LEU A 1 131 ? 6.209 -8.831 -6.526 1.00 85.94 131 LEU A CA 1
ATOM 1035 C C . LEU A 1 131 ? 6.013 -9.497 -5.156 1.00 85.94 131 LEU A C 1
ATOM 1037 O O . LEU A 1 131 ? 5.883 -10.720 -5.059 1.00 85.94 131 LEU A O 1
ATOM 1041 N N . PRO A 1 132 ? 5.900 -8.710 -4.067 1.00 82.12 132 PRO A N 1
ATOM 1042 C CA . PRO A 1 132 ? 5.727 -9.274 -2.739 1.00 82.12 132 PRO A CA 1
ATOM 1043 C C . PRO A 1 132 ? 4.487 -10.168 -2.664 1.00 82.12 132 PRO A C 1
ATOM 1045 O O . PRO A 1 132 ? 3.378 -9.747 -2.990 1.00 82.12 132 PRO A O 1
ATOM 1048 N N . GLY A 1 133 ? 4.641 -11.377 -2.124 1.00 81.38 133 GLY A N 1
ATOM 1049 C CA . GLY A 1 133 ? 3.489 -12.196 -1.751 1.00 81.38 133 GLY A CA 1
ATOM 1050 C C . GLY A 1 133 ? 2.570 -11.481 -0.747 1.00 81.38 133 GLY A C 1
ATOM 1051 O O . GLY A 1 133 ? 2.986 -10.558 -0.039 1.00 81.38 133 GLY A O 1
ATOM 1052 N N . ALA A 1 134 ? 1.317 -11.934 -0.642 1.00 78.88 134 ALA A N 1
ATOM 1053 C CA . ALA A 1 134 ? 0.319 -11.344 0.251 1.00 78.88 134 ALA A CA 1
ATOM 1054 C C . ALA A 1 134 ? 0.744 -11.441 1.732 1.00 78.88 134 ALA A C 1
ATOM 1056 O O . ALA A 1 134 ? 0.510 -12.447 2.409 1.00 78.88 134 ALA A O 1
ATOM 1057 N N . LYS A 1 135 ? 1.372 -10.379 2.254 1.00 87.56 135 LYS A N 1
ATOM 1058 C CA . LYS A 1 135 ? 1.762 -10.266 3.665 1.00 87.56 135 LYS A CA 1
ATOM 1059 C C . LYS A 1 135 ? 0.613 -9.650 4.477 1.00 87.56 135 LYS A C 1
ATOM 1061 O O . LYS A 1 135 ? 0.181 -8.544 4.153 1.00 87.56 135 LYS A O 1
ATOM 1066 N N . PRO A 1 136 ? 0.124 -10.318 5.539 1.00 92.38 136 PRO A N 1
ATOM 1067 C CA . PRO A 1 136 ? -0.955 -9.782 6.360 1.00 92.38 136 PRO A CA 1
ATOM 1068 C C . PRO A 1 136 ? -0.508 -8.543 7.143 1.00 92.38 136 PRO A C 1
ATOM 1070 O O . PRO A 1 136 ? 0.500 -8.559 7.851 1.00 92.38 136 PRO A O 1
ATOM 1073 N N . LEU A 1 137 ? -1.310 -7.486 7.060 1.00 94.38 137 LEU A N 1
ATOM 1074 C CA . LEU A 1 137 ? -1.152 -6.236 7.790 1.00 94.38 137 LEU A CA 1
ATOM 1075 C C . LEU A 1 137 ? -2.141 -6.202 8.956 1.00 94.38 137 LEU A C 1
ATOM 1077 O O . LEU A 1 137 ? -3.355 -6.198 8.755 1.00 94.38 137 LEU A O 1
ATOM 1081 N N . PHE A 1 138 ? -1.630 -6.185 10.187 1.00 95.75 138 PHE A N 1
ATOM 1082 C CA . PHE A 1 138 ? -2.454 -6.231 11.395 1.00 95.75 138 PHE A CA 1
ATOM 1083 C C . PHE A 1 138 ? -2.736 -4.827 11.937 1.00 95.75 138 PHE A C 1
ATOM 1085 O O . PHE A 1 138 ? -1.822 -4.066 12.246 1.00 95.75 138 PHE A O 1
ATOM 1092 N N . SER A 1 139 ? -4.018 -4.524 12.128 1.00 97.81 139 SER A N 1
ATOM 1093 C CA . SER A 1 139 ? -4.523 -3.272 12.698 1.00 97.81 139 SER A CA 1
ATOM 1094 C C . SER A 1 139 ? -5.365 -3.540 13.960 1.00 97.81 139 SER A C 1
ATOM 1096 O O . SER A 1 139 ? -6.602 -3.495 13.901 1.00 97.81 139 SER A O 1
ATOM 1098 N N . PRO A 1 140 ? -4.739 -3.884 15.107 1.00 98.06 140 PRO A N 1
ATOM 1099 C CA . PRO A 1 140 ? -5.426 -4.001 16.392 1.00 98.06 140 PRO A CA 1
ATOM 1100 C C . PRO A 1 140 ? -5.924 -2.643 16.900 1.00 98.06 140 PRO A C 1
ATOM 1102 O O . PRO A 1 140 ? -5.253 -1.619 16.750 1.00 98.06 140 PRO A O 1
ATOM 1105 N N . ARG A 1 141 ? -7.095 -2.641 17.542 1.00 97.88 141 ARG A N 1
ATOM 1106 C CA . ARG A 1 141 ? -7.739 -1.450 18.109 1.00 97.88 141 ARG A CA 1
ATOM 1107 C C . ARG A 1 141 ? -8.333 -1.775 19.469 1.00 97.88 141 ARG A C 1
ATOM 1109 O O . ARG A 1 141 ? -8.993 -2.799 19.635 1.00 97.88 141 ARG A O 1
ATOM 1116 N N . ILE A 1 142 ? -8.143 -0.874 20.420 1.00 98.00 142 ILE A N 1
ATOM 1117 C CA . ILE A 1 142 ? -8.775 -0.927 21.733 1.00 98.00 142 ILE A CA 1
ATOM 1118 C C . ILE A 1 142 ? -9.311 0.457 22.080 1.00 98.00 142 ILE A C 1
ATOM 1120 O O . ILE A 1 142 ? -8.651 1.473 21.877 1.00 98.00 142 ILE A O 1
ATOM 1124 N N . GLY A 1 143 ? -10.528 0.507 22.590 1.00 98.19 143 GLY A N 1
ATOM 1125 C CA . GLY A 1 143 ? -11.207 1.728 22.981 1.00 98.19 143 GLY A CA 1
ATOM 1126 C C . GLY A 1 143 ? -12.047 1.496 24.219 1.00 98.19 143 GLY A C 1
ATOM 1127 O O . GLY A 1 143 ? -12.375 0.366 24.566 1.00 98.19 143 GLY A O 1
ATOM 1128 N N . PHE A 1 144 ? -12.401 2.571 24.901 1.00 98.12 144 PHE A N 1
ATOM 1129 C CA . PHE A 1 144 ? -13.256 2.514 26.069 1.00 98.12 144 PHE A CA 1
ATOM 1130 C C . PHE A 1 144 ? -14.206 3.705 26.114 1.00 98.12 144 PHE A C 1
ATOM 1132 O O . PHE A 1 144 ? -13.945 4.776 25.558 1.00 98.12 144 PHE A O 1
ATOM 1139 N N . ASN A 1 145 ? -15.306 3.506 26.828 1.00 97.69 145 ASN A N 1
ATOM 1140 C CA . ASN A 1 145 ? -16.262 4.537 27.175 1.00 97.69 145 ASN A CA 1
ATOM 1141 C C . ASN A 1 145 ? -16.650 4.384 28.648 1.00 97.69 145 ASN A C 1
ATOM 1143 O O . ASN A 1 145 ? -17.127 3.324 29.061 1.00 97.69 145 ASN A O 1
ATOM 1147 N N . LEU A 1 146 ? -16.439 5.440 29.427 1.00 97.62 146 LEU A N 1
ATOM 1148 C CA . LEU A 1 146 ? -16.737 5.512 30.851 1.00 97.62 146 LEU A CA 1
ATOM 1149 C C . LEU A 1 146 ? -17.773 6.610 31.105 1.00 97.62 146 LEU A C 1
ATOM 1151 O O . LEU A 1 146 ? -17.520 7.777 30.827 1.00 97.62 146 LEU A O 1
ATOM 1155 N N . ASP A 1 147 ? -18.909 6.239 31.678 1.00 97.50 147 ASP A N 1
ATOM 1156 C CA . ASP A 1 147 ? -19.919 7.145 32.216 1.00 97.50 147 ASP A CA 1
ATOM 1157 C C . ASP A 1 147 ? -19.603 7.454 33.687 1.00 97.50 147 ASP A C 1
ATOM 1159 O O . ASP A 1 147 ? -19.796 6.622 34.578 1.00 97.50 147 ASP A O 1
ATOM 1163 N N . VAL A 1 148 ? -19.074 8.651 33.938 1.00 95.94 148 VAL A N 1
ATOM 1164 C CA . VAL A 1 148 ? -18.561 9.054 35.256 1.00 95.94 148 VAL A CA 1
ATOM 1165 C C . VAL A 1 148 ? -19.700 9.249 36.257 1.00 95.94 148 VAL A C 1
ATOM 1167 O O . VAL A 1 148 ? -19.543 8.957 37.441 1.00 95.94 148 VAL A O 1
ATOM 1170 N N . THR A 1 149 ? -20.850 9.727 35.783 1.00 94.00 149 THR A N 1
ATOM 1171 C CA . THR A 1 149 ? -22.004 10.094 36.614 1.00 94.00 149 THR A CA 1
ATOM 1172 C C . THR A 1 149 ? -23.075 9.003 36.660 1.00 94.00 149 THR A C 1
ATOM 1174 O O . THR A 1 149 ? -23.889 8.987 37.579 1.00 94.00 149 THR A O 1
ATOM 1177 N N . GLY A 1 150 ? -23.069 8.060 35.710 1.00 93.00 150 GLY A N 1
ATOM 1178 C CA . GLY A 1 150 ? -24.024 6.944 35.632 1.00 93.00 150 GLY A CA 1
ATOM 1179 C C . GLY A 1 150 ? -25.391 7.312 35.054 1.00 93.00 150 GLY A C 1
ATOM 1180 O O . GLY A 1 150 ? -26.260 6.451 34.918 1.00 93.00 150 GLY A O 1
ATOM 1181 N N . ASP A 1 151 ? -25.579 8.583 34.711 1.00 94.31 151 ASP A N 1
ATOM 1182 C CA . ASP A 1 151 ? -26.742 9.136 34.019 1.00 94.31 151 ASP A CA 1
ATOM 1183 C C . ASP A 1 151 ? -26.395 9.591 32.592 1.00 94.31 151 ASP A C 1
ATOM 1185 O O . ASP A 1 151 ? -27.206 10.238 31.927 1.00 94.31 151 ASP A O 1
ATOM 1189 N N . ARG A 1 152 ? -25.190 9.244 32.115 1.00 92.31 152 ARG A N 1
ATOM 1190 C CA . ARG A 1 152 ? -24.627 9.597 30.809 1.00 92.31 152 ARG A CA 1
ATOM 1191 C C . ARG A 1 152 ? -24.382 11.089 30.590 1.00 92.31 152 ARG A C 1
ATOM 1193 O O . ARG A 1 152 ? -24.020 11.444 29.468 1.00 92.31 152 ARG A O 1
ATOM 1200 N N . SER A 1 153 ? -24.529 11.939 31.610 1.00 96.44 153 SER A N 1
ATOM 1201 C CA . SER A 1 153 ? -24.281 13.383 31.490 1.00 96.44 153 SER A CA 1
ATOM 1202 C C . SER A 1 153 ? -22.795 13.720 31.346 1.00 96.44 153 SER A C 1
ATOM 1204 O O . SER A 1 153 ? -22.456 14.672 30.645 1.00 96.44 153 SER A O 1
ATOM 1206 N N . THR A 1 154 ? -21.904 12.918 31.944 1.00 97.31 154 THR A N 1
ATOM 1207 C CA . THR A 1 154 ? -20.447 13.074 31.816 1.00 97.31 154 THR A CA 1
ATOM 1208 C C . THR A 1 154 ? -19.804 11.773 31.355 1.00 97.31 154 THR A C 1
ATOM 1210 O O . THR A 1 154 ? -19.809 10.776 32.076 1.00 97.31 154 THR A O 1
ATOM 1213 N N . GLN A 1 155 ? -19.202 11.789 30.164 1.00 97.44 155 GLN A N 1
ATOM 1214 C CA . GLN A 1 155 ? -18.554 10.615 29.580 1.00 97.44 155 GLN A CA 1
ATOM 1215 C C . GLN A 1 155 ? -17.097 10.886 29.218 1.00 97.44 155 GLN A C 1
ATOM 1217 O O . GLN A 1 155 ? -16.777 11.914 28.624 1.00 97.44 155 GLN A O 1
ATOM 1222 N N . ILE A 1 156 ? -16.228 9.925 29.529 1.00 97.88 156 ILE A N 1
ATOM 1223 C CA . ILE A 1 156 ? -14.823 9.906 29.125 1.00 97.88 156 ILE A CA 1
ATOM 1224 C C . ILE A 1 156 ? -14.638 8.774 28.121 1.00 97.88 156 ILE A C 1
ATOM 1226 O O . ILE A 1 156 ? -14.959 7.618 28.396 1.00 97.88 156 ILE A O 1
ATOM 1230 N N . ARG A 1 157 ? -14.100 9.115 26.951 1.00 97.56 157 ARG A N 1
ATOM 1231 C CA . ARG A 1 157 ? -13.845 8.182 25.853 1.00 97.56 157 ARG A CA 1
ATOM 1232 C C . ARG A 1 157 ? -12.382 8.253 25.468 1.00 97.56 157 ARG A C 1
ATOM 1234 O O . ARG A 1 157 ? -11.805 9.336 25.424 1.00 97.56 157 ARG A O 1
ATOM 1241 N N . GLY A 1 158 ? -11.802 7.105 25.166 1.00 98.12 158 GLY A N 1
ATOM 1242 C CA . GLY A 1 158 ? -10.420 7.022 24.725 1.00 98.12 158 GLY A CA 1
ATOM 1243 C C . GLY A 1 158 ? -10.143 5.706 24.026 1.00 98.12 158 GLY A C 1
ATOM 1244 O O . GLY A 1 158 ? -10.974 4.800 24.021 1.00 98.12 158 GLY A O 1
ATOM 1245 N N . GLY A 1 159 ? -8.971 5.604 23.419 1.00 97.62 159 GLY A N 1
ATOM 1246 C CA . GLY A 1 159 ? -8.548 4.398 22.733 1.00 97.62 159 GLY A CA 1
ATOM 1247 C C . GLY A 1 159 ? -7.175 4.551 22.109 1.00 97.62 159 GLY A C 1
ATOM 1248 O O . GLY A 1 159 ? -6.628 5.649 22.029 1.00 97.62 159 GLY A O 1
ATOM 1249 N N . THR A 1 160 ? -6.627 3.425 21.683 1.00 98.38 160 THR A N 1
ATOM 1250 C CA . THR A 1 160 ? -5.376 3.339 20.940 1.00 98.38 160 THR A CA 1
ATOM 1251 C C . THR A 1 160 ? -5.469 2.208 19.922 1.00 98.38 160 THR A C 1
ATOM 1253 O O . THR A 1 160 ? -6.317 1.317 20.019 1.00 98.38 160 THR A O 1
ATOM 1256 N N . GLY A 1 161 ? -4.610 2.242 18.916 1.00 97.50 161 GLY A N 1
ATOM 1257 C CA . GLY A 1 161 ? -4.562 1.212 17.897 1.00 97.50 161 GLY A CA 1
ATOM 1258 C C . GLY A 1 161 ? -3.424 1.432 16.920 1.00 97.50 161 GLY A C 1
ATOM 1259 O O . GLY A 1 161 ? -2.832 2.509 16.863 1.00 97.50 161 GLY A O 1
ATOM 1260 N N . ILE A 1 162 ? -3.151 0.390 16.145 1.00 97.81 162 ILE A N 1
ATOM 1261 C CA . ILE A 1 162 ? -2.284 0.455 14.972 1.00 97.81 162 ILE A CA 1
ATOM 1262 C C . ILE A 1 162 ? -3.194 0.530 13.749 1.00 97.8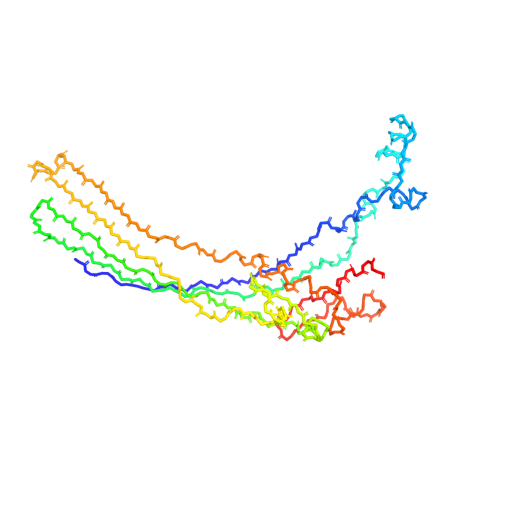1 162 ILE A C 1
ATOM 1264 O O . ILE A 1 162 ? -4.201 -0.178 13.663 1.00 97.81 162 ILE A O 1
ATOM 1268 N N . PHE A 1 163 ? -2.848 1.415 12.818 1.00 93.62 163 PHE A N 1
ATOM 1269 C CA . PHE A 1 163 ? -3.611 1.647 11.599 1.00 93.62 163 PHE A CA 1
ATOM 1270 C C . PHE A 1 163 ? -2.682 1.500 10.407 1.00 93.62 163 PHE A C 1
ATOM 1272 O O . PHE A 1 163 ? -1.790 2.320 10.194 1.00 93.62 163 PHE A O 1
ATOM 1279 N N . THR A 1 164 ? -2.894 0.442 9.638 1.00 90.94 164 THR A N 1
ATOM 1280 C CA . THR A 1 164 ? -2.184 0.215 8.386 1.00 90.94 164 THR A CA 1
ATOM 1281 C C . THR A 1 164 ? -2.941 0.900 7.253 1.00 90.94 164 THR A C 1
ATOM 1283 O O . THR A 1 164 ? -4.148 0.710 7.093 1.00 90.94 164 THR A O 1
ATOM 1286 N N . GLY A 1 165 ? -2.239 1.741 6.493 1.00 85.62 165 GLY A N 1
ATOM 1287 C CA . GLY A 1 165 ? -2.756 2.308 5.251 1.00 85.62 165 GLY A CA 1
ATOM 1288 C C . GLY A 1 165 ? -2.686 1.302 4.103 1.00 85.62 165 GLY A C 1
ATOM 1289 O O . GLY A 1 165 ? -2.093 0.232 4.235 1.00 85.62 165 GLY A O 1
ATOM 1290 N N . ARG A 1 166 ? -3.273 1.667 2.960 1.00 82.75 166 ARG A N 1
ATOM 1291 C CA . ARG A 1 166 ? -3.070 0.921 1.711 1.00 82.75 166 ARG A CA 1
ATOM 1292 C C . ARG A 1 166 ? -1.623 1.076 1.249 1.00 82.75 166 ARG A C 1
ATOM 1294 O O . ARG A 1 166 ? -1.040 2.150 1.412 1.00 82.75 166 ARG A O 1
ATOM 1301 N N . VAL A 1 167 ? -1.072 0.022 0.651 1.00 81.56 167 VAL A N 1
ATOM 1302 C CA . VAL A 1 167 ? 0.238 0.089 -0.008 1.00 81.56 167 VAL A CA 1
ATOM 1303 C C . VAL A 1 167 ? 0.175 1.168 -1.099 1.00 81.56 167 VAL A C 1
ATOM 1305 O O . VAL A 1 167 ? -0.807 1.210 -1.846 1.00 81.56 167 VAL A O 1
ATOM 1308 N N . PRO A 1 168 ? 1.173 2.063 -1.210 1.00 84.69 168 PRO A N 1
ATOM 1309 C CA . PRO A 1 168 ? 1.221 3.037 -2.292 1.00 84.69 168 PRO A CA 1
ATOM 1310 C C . PRO A 1 168 ? 1.526 2.313 -3.610 1.00 84.69 168 PRO A C 1
ATOM 1312 O O . PRO A 1 168 ? 2.675 2.218 -4.027 1.00 84.69 168 PRO A O 1
ATOM 1315 N N . PHE A 1 169 ? 0.493 1.800 -4.282 1.00 83.19 169 PHE A N 1
ATOM 1316 C CA . PHE A 1 169 ? 0.634 1.013 -5.514 1.00 83.19 169 PHE A CA 1
ATOM 1317 C C . PHE A 1 169 ? 1.318 1.773 -6.660 1.00 83.19 169 PHE A C 1
ATOM 1319 O O . PHE A 1 169 ? 1.872 1.162 -7.562 1.00 83.19 169 PHE A O 1
ATOM 1326 N N . VAL A 1 170 ? 1.363 3.105 -6.585 1.00 82.31 170 VAL A N 1
ATOM 1327 C CA . VAL A 1 170 ? 2.164 3.964 -7.469 1.00 82.31 170 VAL A CA 1
ATOM 1328 C C . VAL A 1 170 ? 3.663 3.662 -7.38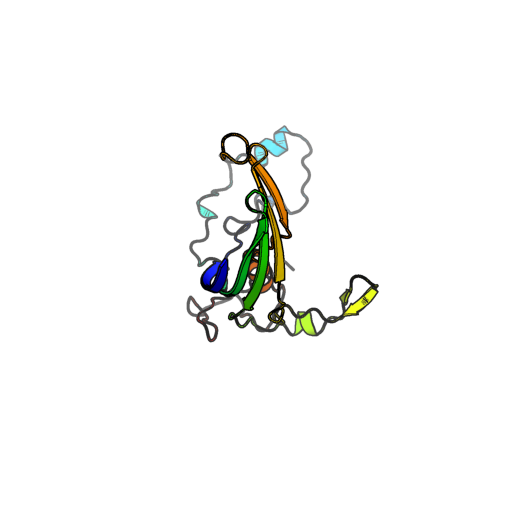2 1.00 82.31 170 VAL A C 1
ATOM 1330 O O . VAL A 1 170 ? 4.343 3.742 -8.394 1.00 82.31 170 VAL A O 1
ATOM 1333 N N . TRP A 1 171 ? 4.195 3.288 -6.216 1.00 82.75 171 TRP A N 1
ATOM 1334 C CA . TRP A 1 171 ? 5.613 2.925 -6.092 1.00 82.75 171 TRP A CA 1
ATOM 1335 C C . TRP A 1 171 ? 5.916 1.602 -6.787 1.00 82.75 171 TRP A C 1
ATOM 1337 O O . TRP A 1 171 ? 6.934 1.488 -7.457 1.00 82.75 171 TRP A O 1
ATOM 1347 N N . VAL A 1 172 ? 5.002 0.637 -6.673 1.00 81.81 172 VAL A N 1
ATOM 1348 C CA . VAL A 1 172 ? 5.093 -0.642 -7.387 1.00 81.81 172 VAL A CA 1
ATOM 1349 C C . VAL A 1 172 ? 5.003 -0.405 -8.892 1.00 81.81 172 VAL A C 1
ATOM 1351 O O . VAL A 1 172 ? 5.871 -0.856 -9.630 1.00 81.81 172 VAL A O 1
ATOM 1354 N N . GLY A 1 173 ? 4.029 0.400 -9.329 1.00 80.44 173 GLY A N 1
ATOM 1355 C CA . GLY A 1 173 ? 3.905 0.802 -10.727 1.00 80.44 173 GLY A CA 1
ATOM 1356 C C . GLY A 1 173 ? 5.169 1.469 -11.265 1.00 80.44 173 GLY A C 1
ATOM 1357 O O . GLY A 1 173 ? 5.642 1.076 -12.321 1.00 80.44 173 GLY A O 1
ATOM 1358 N N . ASN A 1 174 ? 5.781 2.381 -10.503 1.00 80.69 174 ASN A N 1
ATOM 1359 C CA . ASN A 1 174 ? 7.008 3.068 -10.914 1.00 80.69 174 ASN A CA 1
ATOM 1360 C C . ASN A 1 174 ? 8.199 2.121 -11.137 1.00 80.69 174 ASN A C 1
ATOM 1362 O O . ASN A 1 174 ? 9.004 2.376 -12.036 1.00 80.69 174 ASN A O 1
ATOM 1366 N N . VAL A 1 175 ? 8.333 1.081 -10.306 1.00 80.00 175 VAL A N 1
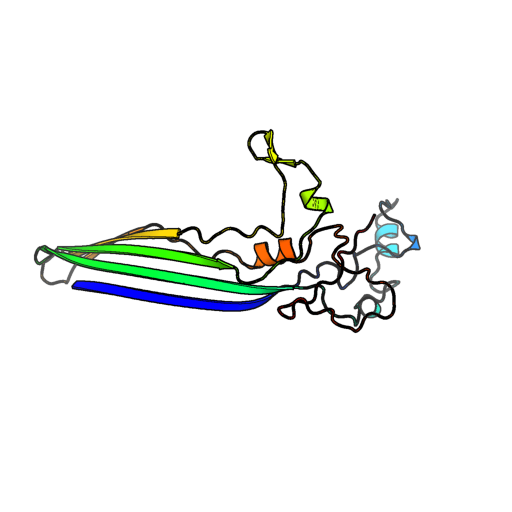ATOM 1367 C CA . VAL A 1 175 ? 9.397 0.068 -10.424 1.00 80.00 175 VAL A CA 1
ATOM 1368 C C . VAL A 1 175 ? 9.177 -0.779 -11.676 1.00 80.00 175 VAL A C 1
ATOM 1370 O O . VAL A 1 175 ? 10.106 -0.949 -12.462 1.00 80.00 175 VAL A O 1
ATOM 1373 N N . ILE A 1 176 ? 7.940 -1.230 -11.905 1.00 80.44 176 ILE A N 1
ATOM 1374 C CA . ILE A 1 176 ? 7.577 -2.025 -13.087 1.00 80.44 176 ILE A CA 1
ATOM 1375 C C . ILE A 1 176 ? 7.733 -1.194 -14.371 1.00 80.44 176 ILE A C 1
ATOM 1377 O O . ILE A 1 176 ? 8.277 -1.686 -15.354 1.00 80.44 176 ILE A O 1
ATOM 1381 N N . SER A 1 177 ? 7.328 0.081 -14.347 1.00 76.00 177 SER A N 1
ATOM 1382 C CA . SER A 1 177 ? 7.391 0.984 -15.504 1.00 76.00 177 SER A CA 1
ATOM 1383 C C . SER A 1 177 ? 8.803 1.431 -15.871 1.00 76.00 177 SER A C 1
ATOM 1385 O O . SER A 1 177 ? 9.047 1.930 -16.967 1.00 76.00 177 SER A O 1
ATOM 1387 N N . ASN A 1 178 ? 9.764 1.323 -14.950 1.00 76.75 178 ASN A N 1
ATOM 1388 C CA . ASN A 1 178 ? 11.137 1.783 -15.169 1.00 76.75 178 ASN A CA 1
ATOM 1389 C C . ASN A 1 178 ? 12.168 0.702 -14.817 1.00 76.75 178 ASN A C 1
ATOM 1391 O O . ASN A 1 178 ? 13.006 0.930 -13.946 1.00 76.75 178 ASN A O 1
ATOM 1395 N N . PRO A 1 179 ? 12.179 -0.444 -15.523 1.00 74.81 179 PRO A N 1
ATOM 1396 C CA . PRO A 1 179 ? 13.060 -1.563 -15.192 1.00 74.81 179 PRO A CA 1
ATOM 1397 C C . PRO A 1 179 ? 14.500 -1.383 -15.710 1.00 74.81 179 PRO A C 1
ATOM 1399 O O . PRO A 1 179 ? 15.267 -2.343 -15.730 1.00 74.81 179 PRO A O 1
ATOM 1402 N N . GLY A 1 180 ? 14.875 -0.176 -16.153 1.00 75.25 180 GLY A N 1
ATOM 1403 C CA . GLY A 1 180 ? 16.162 0.104 -16.793 1.00 75.25 180 GLY A CA 1
ATOM 1404 C C . GLY A 1 180 ? 16.308 -0.578 -18.157 1.00 75.25 180 GLY A C 1
ATOM 1405 O O . GLY A 1 180 ? 15.323 -0.771 -18.875 1.00 75.25 180 GLY A O 1
ATOM 1406 N N . ALA A 1 181 ? 17.546 -0.933 -18.512 1.00 77.19 181 ALA A N 1
ATOM 1407 C CA . ALA A 1 181 ? 17.840 -1.751 -19.681 1.00 77.19 181 ALA A CA 1
ATOM 1408 C C . ALA A 1 181 ? 17.203 -3.134 -19.506 1.00 77.19 181 ALA A C 1
ATOM 1410 O O . ALA A 1 181 ? 17.597 -3.896 -18.621 1.00 77.19 181 ALA A O 1
ATOM 1411 N N . ASN A 1 182 ? 16.224 -3.463 -20.343 1.00 79.62 182 ASN A N 1
ATOM 1412 C CA . ASN A 1 182 ? 15.581 -4.769 -20.339 1.00 79.62 182 ASN A CA 1
ATOM 1413 C C . ASN A 1 182 ? 15.431 -5.262 -21.790 1.00 79.62 182 ASN A C 1
ATOM 1415 O O . ASN A 1 182 ? 14.697 -4.638 -22.559 1.00 79.62 182 ASN A O 1
ATOM 1419 N N . PRO A 1 183 ? 16.105 -6.359 -22.183 1.00 77.19 183 PRO A N 1
ATOM 1420 C CA . PRO A 1 183 ? 16.056 -6.879 -23.548 1.00 77.19 183 PRO A CA 1
ATOM 1421 C C . PRO A 1 183 ? 14.719 -7.556 -23.876 1.00 77.19 183 PRO A C 1
ATOM 1423 O O . PRO A 1 183 ? 14.420 -7.759 -25.051 1.00 77.19 183 PRO A O 1
ATOM 1426 N N . ASN A 1 184 ? 13.917 -7.887 -22.861 1.00 79.19 184 ASN A N 1
ATOM 1427 C CA . ASN A 1 184 ? 12.560 -8.395 -23.044 1.00 79.19 184 ASN A CA 1
ATOM 1428 C C . ASN A 1 184 ? 11.563 -7.257 -23.329 1.00 79.19 184 ASN A C 1
ATOM 1430 O O . ASN A 1 184 ? 10.426 -7.524 -23.714 1.00 79.19 184 ASN A O 1
ATOM 1434 N N . LEU A 1 185 ? 11.983 -5.992 -23.180 1.00 70.50 185 LEU A N 1
ATOM 1435 C CA . LEU A 1 185 ? 11.245 -4.824 -23.656 1.00 70.50 185 LEU A CA 1
ATOM 1436 C C . LEU A 1 185 ? 11.736 -4.445 -25.057 1.00 70.50 185 LEU A C 1
ATOM 1438 O O . LEU A 1 185 ? 12.939 -4.310 -25.287 1.00 70.50 185 LEU A O 1
ATOM 1442 N N . PHE A 1 186 ? 10.811 -4.260 -25.999 1.00 55.44 186 PHE A N 1
ATOM 1443 C CA . PHE A 1 186 ? 11.144 -3.990 -27.400 1.00 55.44 186 PHE A CA 1
ATOM 1444 C C . PHE A 1 186 ? 11.801 -2.613 -27.610 1.00 55.44 186 PHE A C 1
ATOM 1446 O O . PHE A 1 186 ? 11.436 -1.659 -26.920 1.00 55.44 186 PHE A O 1
ATOM 1453 N N . PRO A 1 187 ? 12.723 -2.478 -28.587 1.00 48.44 187 PRO A N 1
ATOM 1454 C CA . PRO A 1 187 ? 13.294 -1.192 -28.966 1.00 48.44 187 PRO A CA 1
ATOM 1455 C C . PRO A 1 187 ? 12.238 -0.252 -29.546 1.00 48.44 187 PRO A C 1
ATOM 1457 O O . PRO A 1 187 ? 11.420 -0.655 -30.369 1.00 48.44 187 PRO A O 1
ATOM 1460 N N . ALA A 1 188 ? 12.302 1.026 -29.169 1.00 48.72 188 ALA A N 1
ATOM 1461 C CA . ALA A 1 188 ? 11.459 2.106 -29.694 1.00 48.72 188 ALA A CA 1
ATOM 1462 C C . ALA A 1 188 ? 11.786 2.492 -31.159 1.00 48.72 188 ALA A C 1
ATOM 1464 O O . ALA A 1 188 ? 11.619 3.648 -31.548 1.00 48.72 188 ALA A O 1
ATOM 1465 N N . ILE A 1 189 ? 12.307 1.561 -31.966 1.00 44.75 189 ILE A N 1
ATOM 1466 C CA . ILE A 1 189 ? 12.870 1.852 -33.287 1.00 44.75 189 ILE A CA 1
ATOM 1467 C C . ILE A 1 189 ? 12.163 1.001 -34.353 1.00 44.75 189 ILE A C 1
ATOM 1469 O O . 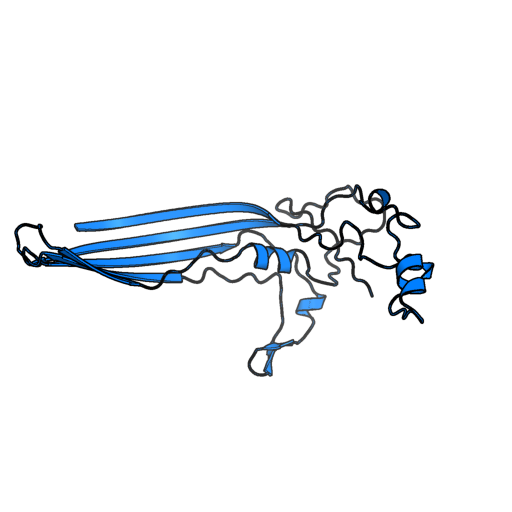ILE A 1 189 ? 12.432 -0.188 -34.490 1.00 44.75 189 ILE A O 1
ATOM 1473 N N . GLU A 1 190 ? 11.293 1.697 -35.093 1.00 42.53 190 GLU A N 1
ATOM 1474 C CA . GLU A 1 190 ? 10.653 1.386 -36.386 1.00 42.53 190 GLU A CA 1
ATOM 1475 C C . GLU A 1 190 ? 9.550 0.301 -36.449 1.00 42.53 190 GLU A C 1
ATOM 1477 O O . GLU A 1 190 ? 9.746 -0.872 -36.147 1.00 42.53 190 GLU A O 1
ATOM 1482 N N . ASP A 1 191 ? 8.371 0.739 -36.923 1.00 47.94 191 ASP A N 1
ATOM 1483 C CA . ASP A 1 191 ? 7.225 -0.048 -37.418 1.00 47.94 191 ASP A CA 1
ATOM 1484 C C . ASP A 1 191 ? 6.639 -1.137 -36.495 1.00 47.94 191 ASP A C 1
ATOM 1486 O O . ASP A 1 191 ? 6.075 -2.135 -36.957 1.00 47.94 191 ASP A O 1
ATOM 1490 N N . ILE A 1 192 ? 6.686 -0.932 -35.178 1.00 46.06 192 ILE A N 1
ATOM 1491 C CA . ILE A 1 192 ? 5.903 -1.735 -34.228 1.00 46.06 192 ILE A CA 1
ATOM 1492 C C . ILE A 1 192 ? 4.493 -1.119 -34.128 1.00 46.06 192 ILE A C 1
ATOM 1494 O O . ILE A 1 192 ? 4.395 0.101 -33.989 1.00 46.06 192 ILE A O 1
ATOM 1498 N N . PRO A 1 193 ? 3.396 -1.907 -34.208 1.00 45.50 193 PRO A N 1
ATOM 1499 C CA . PRO A 1 193 ? 2.048 -1.397 -33.953 1.00 45.50 193 PRO A CA 1
ATOM 1500 C C . PRO A 1 193 ? 2.027 -0.613 -32.634 1.00 45.50 193 PRO A C 1
ATOM 1502 O O . PRO A 1 193 ? 2.670 -1.049 -31.684 1.00 45.50 193 PRO A O 1
ATOM 1505 N N . ASP A 1 194 ? 1.284 0.499 -32.583 1.00 45.66 194 ASP A N 1
ATOM 1506 C CA . ASP A 1 194 ? 1.291 1.528 -31.518 1.00 45.66 194 ASP A CA 1
ATOM 1507 C C . ASP A 1 194 ? 1.213 1.010 -30.059 1.00 45.66 194 ASP A C 1
ATOM 1509 O O . ASP A 1 194 ? 1.469 1.758 -29.115 1.00 45.66 194 ASP A O 1
ATOM 1513 N N . GLU A 1 195 ? 0.874 -0.265 -29.851 1.00 47.28 195 GLU A N 1
ATOM 1514 C CA . GLU A 1 195 ? 0.692 -0.918 -28.561 1.00 47.28 195 GLU A CA 1
ATOM 1515 C C . GLU A 1 195 ? 1.186 -2.378 -28.633 1.00 47.28 195 GLU A C 1
ATOM 1517 O O . GLU A 1 195 ? 0.565 -3.214 -29.297 1.00 47.28 195 GLU A O 1
ATOM 1522 N N . HIS A 1 196 ? 2.261 -2.729 -27.914 1.00 42.94 196 HIS A N 1
ATOM 1523 C CA . HIS A 1 196 ? 2.516 -4.134 -27.587 1.00 42.94 196 HIS A CA 1
ATOM 1524 C C . HIS A 1 196 ? 1.871 -4.431 -26.242 1.00 42.94 196 HIS A C 1
ATOM 1526 O O . HIS A 1 196 ? 2.378 -4.065 -25.187 1.00 42.94 196 HIS A O 1
ATOM 1532 N N . LYS A 1 197 ? 0.719 -5.084 -26.317 1.00 49.28 197 LYS A N 1
ATOM 1533 C CA . LYS A 1 197 ? -0.026 -5.577 -25.168 1.00 49.28 197 LYS A CA 1
ATOM 1534 C C . LYS A 1 197 ? 0.714 -6.784 -24.596 1.00 49.28 197 LYS A C 1
ATOM 1536 O O . LYS A 1 197 ? 1.016 -7.728 -25.332 1.00 49.28 197 LYS A O 1
ATOM 1541 N N . THR A 1 198 ? 1.048 -6.752 -23.313 1.00 52.31 198 THR A N 1
ATOM 1542 C CA . THR A 1 198 ? 1.354 -7.966 -22.542 1.00 52.31 198 THR A CA 1
ATOM 1543 C C . THR A 1 198 ? 0.098 -8.848 -22.468 1.00 52.31 198 THR A C 1
ATOM 1545 O O . THR A 1 198 ? -0.967 -8.483 -22.974 1.00 52.31 198 THR A O 1
ATOM 1548 N N . SER A 1 199 ? 0.189 -10.039 -21.868 1.00 50.66 199 SER A N 1
ATOM 1549 C CA . SER A 1 199 ? -0.956 -10.960 -21.739 1.00 50.66 199 SER A CA 1
ATOM 1550 C C . SER A 1 199 ? -2.185 -10.360 -21.035 1.00 50.66 199 SER A C 1
ATOM 1552 O O . SER A 1 199 ? -3.273 -10.924 -21.143 1.00 50.66 199 SER A O 1
ATOM 1554 N N . ASP A 1 200 ? -2.016 -9.227 -20.356 1.00 50.94 200 ASP A N 1
ATOM 1555 C CA . ASP A 1 200 ? -3.004 -8.436 -19.620 1.00 50.94 200 ASP A CA 1
ATOM 1556 C C . ASP A 1 200 ? -3.218 -7.014 -20.195 1.00 50.94 200 ASP A C 1
ATOM 1558 O O . ASP A 1 200 ? -3.723 -6.135 -19.501 1.00 50.94 200 ASP A O 1
ATOM 1562 N N . ASP A 1 201 ? -2.868 -6.768 -21.463 1.00 49.72 201 ASP A N 1
ATOM 1563 C CA . ASP A 1 201 ? -2.999 -5.464 -22.137 1.00 49.72 201 ASP A CA 1
ATOM 1564 C C . ASP A 1 201 ? -2.121 -4.325 -21.564 1.00 49.72 201 ASP A C 1
ATOM 1566 O O . ASP A 1 201 ? -2.350 -3.155 -21.887 1.00 49.72 201 ASP A O 1
ATOM 1570 N N . ALA A 1 202 ? -1.103 -4.601 -20.738 1.00 45.25 202 ALA A N 1
ATOM 1571 C CA . ALA A 1 202 ? -0.135 -3.576 -20.334 1.00 45.25 202 ALA A CA 1
ATOM 1572 C C . ALA A 1 202 ? 0.752 -3.162 -21.523 1.00 45.25 202 ALA A C 1
ATOM 1574 O O . ALA A 1 202 ? 1.139 -3.990 -22.347 1.00 45.25 202 ALA A O 1
ATOM 1575 N N . VAL A 1 203 ? 1.050 -1.864 -21.628 1.00 47.62 203 VAL A N 1
ATOM 1576 C CA . VAL A 1 203 ? 1.811 -1.280 -22.743 1.00 47.62 203 VAL A CA 1
ATOM 1577 C C . VAL A 1 203 ? 3.185 -0.859 -22.235 1.00 47.62 203 VAL A C 1
ATOM 1579 O O . VAL A 1 203 ? 3.380 0.283 -21.840 1.00 47.62 203 VAL A O 1
ATOM 1582 N N . LEU A 1 204 ? 4.154 -1.775 -22.254 1.00 47.50 204 LEU A N 1
ATOM 1583 C CA . LEU A 1 204 ? 5.525 -1.444 -21.861 1.00 47.50 204 LEU A CA 1
ATOM 1584 C C . LEU A 1 204 ? 6.264 -0.842 -23.062 1.00 47.50 204 LEU A C 1
ATOM 1586 O O . LEU A 1 204 ? 6.591 -1.552 -24.014 1.00 47.50 204 LEU A O 1
ATOM 1590 N N . GLN A 1 205 ? 6.553 0.458 -23.032 1.00 45.69 205 GLN A N 1
ATOM 1591 C CA . GLN A 1 205 ? 7.538 1.048 -23.945 1.00 45.69 205 GLN A CA 1
ATOM 1592 C C . GLN A 1 205 ? 8.909 1.083 -23.269 1.00 45.69 205 GLN A C 1
ATOM 1594 O O . GLN A 1 205 ? 9.009 1.365 -22.071 1.00 45.69 205 GLN A O 1
ATOM 1599 N N . GLN A 1 206 ? 9.969 0.780 -24.030 1.00 39.97 206 GLN A N 1
ATOM 1600 C CA . GLN A 1 206 ? 11.333 0.747 -23.508 1.00 39.97 206 GLN A CA 1
ATOM 1601 C C . GLN A 1 206 ? 11.664 2.028 -22.736 1.00 39.97 206 GLN A C 1
ATOM 1603 O O . GLN A 1 206 ? 11.313 3.143 -23.126 1.00 39.97 206 GLN A O 1
ATOM 1608 N N . SER A 1 207 ? 12.367 1.846 -21.619 1.00 39.28 207 SER A N 1
ATOM 1609 C CA . SER A 1 207 ? 13.069 2.930 -20.951 1.00 39.28 207 SER A CA 1
ATOM 1610 C C . SER A 1 207 ? 13.935 3.667 -21.966 1.00 39.28 207 SER A C 1
ATOM 1612 O O . SER A 1 207 ? 14.651 3.025 -22.729 1.00 39.28 207 SER A O 1
ATOM 1614 N N . PHE A 1 208 ? 13.895 5.000 -21.948 1.00 39.56 208 PHE A N 1
ATOM 1615 C CA . PHE A 1 208 ? 14.962 5.818 -22.510 1.00 39.56 208 PHE A CA 1
ATOM 1616 C C . PHE A 1 208 ? 16.228 5.501 -21.709 1.00 39.56 208 PHE A C 1
ATOM 1618 O O . PHE A 1 208 ? 16.513 6.141 -20.698 1.00 39.56 208 PHE A O 1
ATOM 1625 N N . ASP A 1 209 ? 16.919 4.423 -22.067 1.00 31.50 209 ASP A N 1
ATOM 1626 C CA . ASP A 1 209 ? 18.281 4.207 -21.616 1.00 31.50 209 ASP A CA 1
ATOM 1627 C C . ASP A 1 209 ? 19.122 5.273 -22.325 1.00 31.50 209 ASP A C 1
ATOM 1629 O O . ASP A 1 209 ? 19.220 5.291 -23.550 1.00 31.50 209 ASP A O 1
ATOM 1633 N N . LEU A 1 210 ? 19.598 6.249 -21.551 1.00 30.89 210 LEU A N 1
ATOM 1634 C CA . LEU A 1 210 ? 20.390 7.395 -22.011 1.00 30.89 210 LEU A CA 1
ATOM 1635 C C . LEU A 1 210 ? 21.897 7.092 -21.956 1.00 30.89 210 LEU A C 1
ATOM 1637 O O . LEU A 1 210 ? 22.693 7.994 -21.693 1.00 30.89 210 LEU A O 1
ATOM 1641 N N . ASN A 1 211 ? 22.283 5.833 -22.167 1.00 28.92 211 ASN A N 1
ATOM 1642 C CA . ASN A 1 211 ? 23.683 5.463 -22.366 1.00 28.92 211 ASN A CA 1
ATOM 1643 C C . ASN A 1 211 ? 24.038 5.449 -23.852 1.00 28.92 211 ASN A C 1
ATOM 1645 O O . ASN A 1 211 ? 23.362 4.725 -24.615 1.00 28.92 211 ASN A O 1
#

Sequence (211 aa):
MFTVGATFEAFLFFNSFNIFRHGVFFLPDETGIGTTFDSLNEFFAETDPDSAVDFRGLIGTGPFKGENIDVGQLAFYAQDEFLISKNFNLTYGLRVDFPMYFTDPVDNPFSTGLTALDENDNPETVDQADLPGAKPLFSPRIGFNLDVTGDRSTQIRGGTGIFTGRVPFVWVGNVISNPGANPNLFPAIEDIPDEHKTSDDAVLQQSFDLN

Radius of gyration: 27.14 Å; chains: 1; bounding box: 57×50×74 Å